Protein AF-A0AAW1IYF7-F1 (afdb_monomer)

Mean predicted aligned error: 14.18 Å

Sequence (318 aa):
MSCEVITYSDDIAFVASSTKIDSKQILSQADNWFSVNSMKINEKKSKTLSQCGTLKYLGVHMNRHYTWTLHIEYLEEKLKDAIEAIRNAKEEKKRDVYFKKFHTKIAYATILWGNAKEAENIFKKQIEAVALLSGSTSVDKQVFKANNIMTLHSLYIQQCLRFVHKLRSDPSSHNQYLKDFLPATAFELYNLVPHNFYKYDFNEFKVIIKEVCLSASFYNIQDFIAFDWTTKIPQVNVSIQNSEIQTLNEQLDEAVNKIRKTYFAKFQSILTNGNKLLMCSDGELQEIFDKQKRTMSLFLNTSDVEQKVFILINKSEP

Organism: Popillia japonica (NCBI:txid7064)

Solvent-accessible surface area (backbone atoms only — not comparable to full-atom values): 18536 Å² total; per-residue (Å²): 138,62,70,46,79,48,76,56,94,54,42,33,36,39,44,28,75,39,78,83,64,54,68,66,58,54,50,53,52,50,49,52,55,32,50,78,68,80,39,47,78,34,68,91,71,31,46,38,28,89,79,62,46,46,46,76,55,95,92,42,43,42,37,72,81,73,47,50,60,68,32,46,56,54,46,51,58,54,39,50,58,26,40,52,53,29,69,73,36,57,79,95,44,19,63,59,44,35,51,68,48,37,47,53,58,65,61,54,67,22,65,76,43,48,83,41,85,68,36,56,60,56,41,54,52,48,47,54,48,50,19,69,66,70,76,39,95,74,74,54,61,63,57,33,45,78,70,74,42,61,34,59,40,18,48,24,51,45,47,25,38,47,50,55,47,44,45,68,80,41,64,87,42,98,51,59,78,49,60,82,73,51,55,69,61,32,58,56,58,42,71,69,52,63,70,84,57,70,76,48,52,69,69,56,40,47,50,54,47,49,51,45,28,37,75,65,34,27,88,41,69,66,56,55,72,68,50,63,73,85,84,61,61,74,85,67,84,66,92,65,92,50,76,68,58,52,56,53,46,53,55,49,50,52,51,49,50,50,50,49,52,52,51,51,51,50,51,52,50,55,72,69,53,79,81,88,81,86,89,77,68,81,67,69,50,46,58,53,40,58,62,42,55,74,71,60,73,82,79,88,76,96,79,79,79,66,48,61,48,43,35,41,43,31,56,46,83,135

Foldseek 3Di:
DDWDWDDDPLKIKTKDQFPPDDPVVVVVVVQVVQVVVQWHFPPVQKDKLVVPQWDADPNQIAGQVRARVVRLVVLLVQLVVLLVVLLPDDLVCSLVSCVVRPVVSLLPPLQQHLQHPSVVVSLVSVQSSLCSNVVHPDDDLVSLLVSLHAGSALSNLLVLQLLVLVCVVCVVDPCVVVVVVGDPVSVVSNVLDDPVLSPDDSVRSSVQSSCLRSQQRDPHVVSSSPDDPPPRRPPPPPPDDDPPVVVVVVVVVVVVVVVVVVVVVVVVVPVVDPDDDDDDDDPPCVVVCVVVVVPPVPDDDPDDPSRIIIIMTRIDND

pLDDT: mean 71.82, std 23.74, range [24.19, 98.25]

Radius of gyration: 23.64 Å; Cα contacts (8 Å, |Δi|>4): 314; chains: 1; bounding box: 55×65×61 Å

Secondary structure (DSSP, 8-state):
--EEEEEETTEEEEEEE-TT--HHHHHHHHHHHHHHTT-EE-TTT-EEHHHHSEEEETTEEEETT--SHHHHHHHHHHHHHHHHHHHTS-HHHHHHHIIIIIIHHHHTTHHHHTTSTTHHHHHHHHHHHHHHHHT-S---HHHHHHTT---HHHHHHHHHHHHHHHHHH-TTSTTTGGGGGS-HHHHHHHHHS-GGGTTS-HHHHHHHHHHHHHHH--SSHHHHHT--TTT-----------HHHHHHHHHHHHHHHHHHHHHHHHHHHHHHS-S------TTHHHHHHHHHHHHHTTS--TT----EEEEEEEEE--

InterPro domains:
  IPR000477 Reverse transcriptase domain [PF00078] (3-61)
  IPR000477 Reverse transcriptase domain [PS50878] (1-62)

Nearest PDB structures (foldseek):
  8d9h-assembly1_E  TM=1.636E-01  e=1.246E+00  Candidatus Scalindua brodae
  5k7v-assembly1_B  TM=1.706E-01  e=9.268E+00  synthetic construct

Structure (mmCIF, N/CA/C/O backbone):
data_AF-A0AAW1IYF7-F1
#
_entry.id   AF-A0AAW1IYF7-F1
#
loop_
_atom_site.group_PDB
_atom_site.id
_atom_site.type_symbol
_atom_site.label_atom_id
_atom_site.label_alt_id
_atom_site.label_comp_id
_atom_site.label_asym_id
_atom_site.label_entity_id
_atom_site.label_seq_id
_atom_site.pdbx_PDB_ins_code
_atom_site.Cartn_x
_atom_site.Cartn_y
_atom_site.Cartn_z
_atom_site.occupancy
_atom_site.B_iso_or_equiv
_atom_site.auth_seq_id
_atom_site.auth_comp_id
_atom_site.auth_asym_id
_atom_site.auth_atom_id
_atom_site.pdbx_PDB_model_num
ATOM 1 N N . MET A 1 1 ? 14.508 -13.769 -25.999 1.00 45.91 1 MET A N 1
ATOM 2 C CA . MET A 1 1 ? 14.970 -12.456 -25.508 1.00 45.91 1 MET A CA 1
ATOM 3 C C . MET A 1 1 ? 13.704 -11.641 -25.287 1.00 45.91 1 MET A C 1
ATOM 5 O O . MET A 1 1 ? 13.052 -11.333 -26.273 1.00 45.91 1 MET A O 1
ATOM 9 N N . SER A 1 2 ? 13.262 -11.442 -24.043 1.00 58.38 2 SER A N 1
ATOM 10 C CA . SER A 1 2 ? 12.026 -10.705 -23.741 1.00 58.38 2 SER A CA 1
ATOM 11 C C . SER A 1 2 ? 12.382 -9.331 -23.177 1.00 58.38 2 SER A C 1
ATOM 13 O O . SER A 1 2 ? 13.022 -9.213 -22.132 1.00 58.38 2 SER A O 1
ATOM 15 N N . CYS A 1 3 ? 12.019 -8.293 -23.926 1.00 63.88 3 CYS A N 1
ATOM 16 C CA . CYS A 1 3 ? 11.967 -6.920 -23.448 1.00 63.88 3 CYS A CA 1
ATOM 17 C C . CYS A 1 3 ? 10.490 -6.543 -23.420 1.00 63.88 3 CYS A C 1
ATOM 19 O O . CYS A 1 3 ? 9.818 -6.601 -24.450 1.00 63.88 3 CYS A O 1
ATOM 21 N N . GLU A 1 4 ? 9.984 -6.231 -22.239 1.00 70.25 4 GLU A N 1
ATOM 22 C CA . GLU A 1 4 ? 8.612 -5.798 -22.040 1.00 70.25 4 GLU A CA 1
ATOM 23 C C . GLU A 1 4 ? 8.556 -4.279 -22.021 1.00 70.25 4 GLU A C 1
ATOM 25 O O . GLU A 1 4 ? 9.445 -3.610 -21.491 1.00 70.25 4 GLU A O 1
ATOM 30 N N . VAL A 1 5 ? 7.496 -3.733 -22.607 1.00 70.62 5 VAL A N 1
ATOM 31 C CA . VAL A 1 5 ? 7.275 -2.292 -22.681 1.00 70.62 5 VAL A CA 1
ATOM 32 C C . VAL A 1 5 ? 6.028 -1.966 -21.880 1.00 70.62 5 VAL A C 1
ATOM 34 O O . VAL A 1 5 ? 4.928 -2.394 -22.222 1.00 70.62 5 VAL A O 1
ATOM 37 N N . ILE A 1 6 ? 6.202 -1.195 -20.814 1.00 71.12 6 ILE A N 1
ATOM 38 C CA . ILE A 1 6 ? 5.116 -0.687 -19.980 1.00 71.12 6 ILE A CA 1
ATOM 39 C C . ILE A 1 6 ? 4.942 0.784 -20.329 1.00 71.12 6 ILE A C 1
ATOM 41 O O . ILE A 1 6 ? 5.891 1.562 -20.263 1.00 71.12 6 ILE A O 1
ATOM 45 N N . THR A 1 7 ? 3.735 1.179 -20.715 1.00 67.25 7 THR A N 1
ATOM 46 C CA . THR A 1 7 ? 3.445 2.564 -21.098 1.00 67.25 7 THR A CA 1
ATOM 47 C C . THR A 1 7 ? 2.386 3.153 -20.182 1.00 67.25 7 THR A C 1
ATOM 49 O O . THR A 1 7 ? 1.434 2.477 -19.791 1.00 67.25 7 THR A O 1
ATOM 52 N N . TYR A 1 8 ? 2.568 4.417 -19.818 1.00 69.44 8 TYR A N 1
ATOM 53 C CA . TYR A 1 8 ? 1.593 5.203 -19.084 1.00 69.44 8 TYR A CA 1
ATOM 54 C C . TYR A 1 8 ? 1.709 6.659 -19.532 1.00 69.44 8 TYR A C 1
ATOM 56 O O . TYR A 1 8 ? 2.650 7.351 -19.155 1.00 69.44 8 TYR A O 1
ATOM 64 N N . SER A 1 9 ? 0.752 7.135 -20.334 1.00 74.00 9 SER A N 1
ATOM 65 C CA . SER A 1 9 ? 0.825 8.473 -20.941 1.00 74.00 9 SER A CA 1
ATOM 66 C C . SER A 1 9 ? 2.136 8.655 -21.741 1.00 74.00 9 SER A C 1
ATOM 68 O O . SER A 1 9 ? 2.397 7.909 -22.687 1.00 74.00 9 SER A O 1
ATOM 70 N N . ASP A 1 10 ? 2.963 9.625 -21.357 1.00 71.00 10 ASP A N 1
ATOM 71 C CA . ASP A 1 10 ? 4.271 9.971 -21.909 1.00 71.00 10 ASP A CA 1
ATOM 72 C C . ASP A 1 10 ? 5.417 9.145 -21.309 1.00 71.00 10 ASP A C 1
ATOM 74 O O . ASP A 1 10 ? 6.506 9.104 -21.884 1.00 71.00 10 ASP A O 1
ATOM 78 N N . ASP A 1 11 ? 5.182 8.468 -20.185 1.00 70.38 11 ASP A N 1
ATOM 79 C CA . ASP A 1 11 ? 6.171 7.627 -19.527 1.00 70.38 11 ASP A CA 1
ATOM 80 C C . ASP A 1 11 ? 6.175 6.219 -20.134 1.00 70.38 11 ASP A C 1
ATOM 82 O O . ASP A 1 11 ? 5.192 5.474 -20.072 1.00 70.38 11 ASP A O 1
ATOM 86 N N . ILE A 1 12 ? 7.321 5.815 -20.676 1.00 74.31 12 ILE A N 1
ATOM 87 C CA . ILE A 1 12 ? 7.563 4.457 -21.163 1.00 74.31 12 ILE A CA 1
ATOM 88 C C . ILE A 1 12 ? 8.665 3.819 -20.332 1.00 74.31 12 ILE A C 1
ATOM 90 O O . ILE A 1 12 ? 9.753 4.369 -20.204 1.00 74.31 12 ILE A O 1
ATOM 94 N N . ALA A 1 13 ? 8.400 2.637 -19.791 1.00 76.56 13 ALA A N 1
ATOM 95 C CA . ALA A 1 13 ? 9.389 1.799 -19.143 1.00 76.56 13 ALA A CA 1
ATOM 96 C C . ALA A 1 13 ? 9.692 0.577 -20.012 1.00 76.56 13 ALA A C 1
ATOM 98 O O . ALA A 1 13 ? 8.790 -0.174 -20.375 1.00 76.56 13 ALA A O 1
ATOM 99 N N . PHE A 1 14 ? 10.968 0.357 -20.305 1.00 76.06 14 PHE A N 1
ATOM 100 C CA . PHE A 1 14 ? 11.455 -0.892 -20.875 1.00 76.06 14 PHE A CA 1
ATOM 101 C C . PHE A 1 14 ? 11.990 -1.761 -19.744 1.00 76.06 14 PHE A C 1
ATOM 103 O O . PHE A 1 14 ? 12.799 -1.294 -18.936 1.00 76.06 14 PHE A O 1
ATOM 110 N N . VAL A 1 15 ? 11.530 -3.007 -19.694 1.00 73.31 15 VAL A N 1
ATOM 111 C CA . VAL A 1 15 ? 11.915 -4.004 -18.698 1.00 73.31 15 VAL A CA 1
ATOM 112 C C . VAL A 1 15 ? 12.499 -5.202 -19.425 1.00 73.31 15 VAL A C 1
ATOM 114 O O . VAL A 1 15 ? 11.798 -5.941 -20.109 1.00 73.31 15 VAL A O 1
ATOM 117 N N . ALA A 1 16 ? 13.801 -5.401 -19.281 1.00 67.62 16 ALA A N 1
ATOM 118 C CA . ALA A 1 16 ? 14.502 -6.528 -19.879 1.00 67.62 16 ALA A CA 1
ATOM 119 C C . ALA A 1 16 ? 14.968 -7.508 -18.797 1.00 67.62 16 ALA A C 1
ATOM 121 O O . ALA A 1 16 ? 15.603 -7.096 -17.828 1.00 67.62 16 ALA A O 1
ATOM 122 N N . SER A 1 17 ? 14.689 -8.799 -18.991 1.00 57.12 17 SER A N 1
ATOM 123 C CA . SER A 1 17 ? 15.148 -9.889 -18.116 1.00 57.12 17 SER A CA 1
ATOM 124 C C . SER A 1 17 ? 16.307 -10.625 -18.794 1.00 57.12 17 SER A C 1
ATOM 126 O O . SER A 1 17 ? 16.102 -11.644 -19.448 1.00 57.12 17 SER A O 1
ATOM 128 N N . SER A 1 18 ? 17.509 -10.034 -18.783 1.00 58.84 18 SER A N 1
ATOM 129 C CA . SER A 1 18 ? 18.756 -10.695 -19.209 1.00 58.84 18 SER A CA 1
ATOM 130 C C . SER A 1 18 ? 19.974 -9.812 -18.939 1.00 58.84 18 SER A C 1
ATOM 132 O O . SER A 1 18 ? 19.997 -8.642 -19.315 1.00 58.84 18 SER A O 1
ATOM 134 N N . THR A 1 19 ? 21.036 -10.411 -18.396 1.00 54.06 19 THR A N 1
ATOM 135 C CA . THR A 1 19 ? 22.351 -9.772 -18.191 1.00 54.06 19 THR A CA 1
ATOM 136 C C . THR A 1 19 ? 23.091 -9.455 -19.494 1.00 54.06 19 THR A C 1
ATOM 138 O O . THR A 1 19 ? 24.069 -8.714 -19.480 1.00 54.06 19 THR A O 1
ATOM 141 N N . LYS A 1 20 ? 22.642 -10.009 -20.629 1.00 54.38 20 LYS A N 1
ATOM 142 C CA . LYS A 1 20 ? 23.254 -9.792 -21.950 1.00 54.38 20 LYS A CA 1
ATOM 143 C C . LYS A 1 20 ? 22.664 -8.604 -22.707 1.00 54.38 20 LYS A C 1
ATOM 145 O O . LYS A 1 20 ? 23.159 -8.282 -23.783 1.00 54.38 20 LYS A O 1
ATOM 150 N N . ILE A 1 21 ? 21.585 -8.002 -22.207 1.00 61.56 21 ILE A N 1
ATOM 151 C CA . ILE A 1 21 ? 20.923 -6.897 -22.897 1.00 61.56 21 ILE A CA 1
ATOM 152 C C . ILE A 1 21 ? 21.571 -5.586 -22.454 1.00 61.56 21 ILE A C 1
ATOM 154 O O . ILE A 1 21 ? 21.434 -5.166 -21.306 1.00 61.56 21 ILE A O 1
ATOM 158 N N . ASP A 1 22 ? 22.278 -4.935 -23.378 1.00 69.75 22 ASP A N 1
ATOM 159 C CA . ASP A 1 22 ? 22.861 -3.623 -23.126 1.00 69.75 22 ASP A CA 1
ATOM 160 C C . ASP A 1 22 ? 21.764 -2.552 -23.140 1.00 69.75 22 ASP A C 1
ATOM 162 O O . ASP A 1 22 ? 21.065 -2.344 -24.135 1.00 69.75 22 ASP A O 1
ATOM 166 N N . SER A 1 23 ? 21.648 -1.821 -22.032 1.00 69.94 23 SER A N 1
ATOM 167 C CA . SER A 1 23 ? 20.781 -0.649 -21.919 1.00 69.94 23 SER A CA 1
ATOM 168 C C . SER A 1 23 ? 20.959 0.366 -23.055 1.00 69.94 23 SER A C 1
ATOM 170 O O . SER A 1 23 ? 19.981 0.974 -23.487 1.00 69.94 23 SER A O 1
ATOM 172 N N . LYS A 1 24 ? 22.180 0.516 -23.589 1.00 75.31 24 LYS A N 1
ATOM 173 C CA . LYS A 1 24 ? 22.465 1.407 -24.722 1.00 75.31 24 LYS A CA 1
ATOM 174 C C . LYS A 1 24 ? 21.828 0.913 -26.016 1.00 75.31 24 LYS A C 1
ATOM 176 O O . LYS A 1 24 ? 21.361 1.724 -26.811 1.00 75.31 24 LYS A O 1
ATOM 181 N N . GLN A 1 25 ? 21.777 -0.403 -26.216 1.00 76.44 25 GLN A N 1
ATOM 182 C CA . GLN A 1 25 ? 21.147 -1.002 -27.388 1.00 76.44 25 GLN A CA 1
ATOM 183 C C . GLN A 1 25 ? 19.631 -0.785 -27.362 1.00 76.44 25 GLN A C 1
ATOM 185 O O . GLN A 1 25 ? 19.068 -0.384 -28.378 1.00 76.44 25 GLN A O 1
ATOM 190 N N . ILE A 1 26 ? 18.983 -0.978 -26.204 1.00 76.31 26 ILE A N 1
ATOM 191 C CA . ILE A 1 26 ? 17.550 -0.672 -26.048 1.00 76.31 26 ILE A CA 1
ATOM 192 C C . ILE A 1 26 ? 17.295 0.814 -26.316 1.00 76.31 26 ILE A C 1
ATOM 194 O O . ILE A 1 26 ? 16.389 1.145 -27.073 1.00 76.31 26 ILE A O 1
ATOM 198 N N . LEU A 1 27 ? 18.100 1.707 -25.730 1.00 75.81 27 LEU A N 1
ATOM 199 C CA . LEU A 1 27 ? 17.950 3.151 -25.923 1.00 75.81 27 LEU A CA 1
ATOM 200 C C . LEU A 1 27 ? 18.098 3.556 -27.393 1.00 75.81 27 LEU A C 1
ATOM 202 O O . LEU A 1 27 ? 17.273 4.311 -27.891 1.00 75.81 27 LEU A O 1
ATOM 206 N N . SER A 1 28 ? 19.093 3.019 -28.102 1.00 78.88 28 SER A N 1
ATOM 207 C CA . SER A 1 28 ? 19.295 3.296 -29.529 1.00 78.88 28 SER A CA 1
ATOM 208 C C . SER A 1 28 ? 18.133 2.795 -30.393 1.00 78.88 28 SER A C 1
ATOM 210 O O . SER A 1 28 ? 17.694 3.493 -31.305 1.00 78.88 28 SER A O 1
ATOM 212 N N . GLN A 1 29 ? 17.594 1.609 -30.096 1.00 80.44 29 GLN A N 1
ATOM 213 C CA . GLN A 1 29 ? 16.421 1.083 -30.800 1.00 80.44 29 GLN A CA 1
ATOM 214 C C . GLN A 1 29 ? 15.166 1.909 -30.516 1.00 80.44 29 GLN A C 1
ATOM 216 O O . GLN A 1 29 ? 14.397 2.193 -31.435 1.00 80.44 29 GLN A O 1
ATOM 221 N N . ALA A 1 30 ? 14.973 2.313 -29.260 1.00 76.81 30 ALA A N 1
ATOM 222 C CA . ALA A 1 30 ? 13.867 3.166 -28.862 1.00 76.81 30 ALA A CA 1
ATOM 223 C C . ALA A 1 30 ? 13.955 4.537 -29.549 1.00 76.81 30 ALA A C 1
ATOM 225 O O . ALA A 1 30 ? 12.959 4.997 -30.097 1.00 76.81 30 ALA A O 1
ATOM 226 N N . ASP A 1 31 ? 15.139 5.152 -29.591 1.00 77.69 31 ASP A N 1
ATOM 227 C CA . ASP A 1 31 ? 15.371 6.447 -30.240 1.00 77.69 31 ASP A CA 1
ATOM 228 C C . ASP A 1 31 ? 15.060 6.413 -31.740 1.00 77.69 31 ASP A C 1
ATOM 230 O O . ASP A 1 31 ? 14.335 7.270 -32.250 1.00 77.69 31 ASP A O 1
ATOM 234 N N . ASN A 1 32 ? 15.507 5.359 -32.432 1.00 78.56 32 ASN A N 1
ATOM 235 C CA . ASN A 1 32 ? 15.166 5.138 -33.835 1.00 78.56 32 ASN A CA 1
ATOM 236 C C . ASN A 1 32 ? 13.646 4.995 -34.025 1.00 78.56 32 ASN A C 1
ATOM 238 O O . ASN A 1 32 ? 13.056 5.636 -34.893 1.00 78.56 32 ASN A O 1
ATOM 242 N N . TRP A 1 33 ? 12.990 4.196 -33.178 1.00 78.75 33 TRP A N 1
ATOM 243 C CA . TRP A 1 33 ? 11.544 4.002 -33.255 1.00 78.75 33 TRP A CA 1
ATOM 244 C C . TRP A 1 33 ? 10.772 5.308 -33.019 1.00 78.75 33 TRP A C 1
ATOM 246 O O . TRP A 1 33 ? 9.857 5.617 -33.782 1.00 78.75 33 TRP A O 1
ATOM 256 N N . PHE A 1 34 ? 11.142 6.108 -32.013 1.00 75.44 34 PHE A N 1
ATOM 257 C CA . PHE A 1 34 ? 10.495 7.403 -31.773 1.00 75.44 34 PHE A CA 1
ATOM 258 C C . 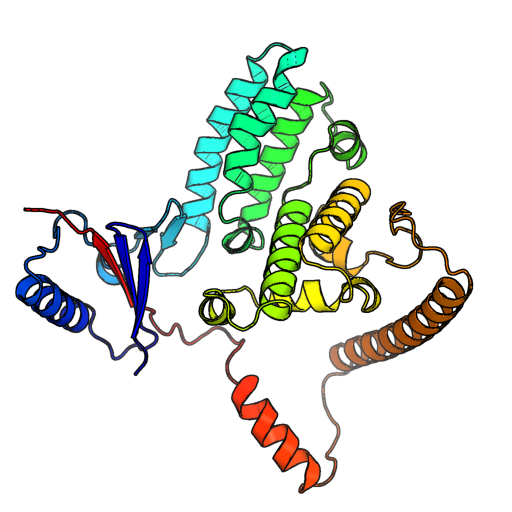PHE A 1 34 ? 10.740 8.380 -32.922 1.00 75.44 34 PHE A C 1
ATOM 260 O O . PHE A 1 34 ? 9.781 8.995 -33.384 1.00 75.44 34 PHE A O 1
ATOM 267 N N . SER A 1 35 ? 11.967 8.448 -33.443 1.00 76.25 35 SER A N 1
ATOM 268 C CA . SER A 1 35 ? 12.332 9.333 -34.556 1.00 76.25 35 SER A CA 1
ATOM 269 C C . SER A 1 35 ? 11.509 9.051 -35.817 1.00 76.25 35 SER A C 1
ATOM 271 O O . SER A 1 35 ? 10.973 9.979 -36.423 1.00 76.25 35 SER A O 1
ATOM 273 N N . VAL A 1 36 ? 11.329 7.771 -36.172 1.00 77.94 36 VAL A N 1
ATOM 274 C CA . VAL A 1 36 ? 10.482 7.349 -37.308 1.00 77.94 36 VAL A CA 1
ATOM 275 C C . VAL A 1 36 ? 9.020 7.766 -37.118 1.00 77.94 36 VAL A C 1
ATOM 277 O O . VAL A 1 36 ? 8.330 8.060 -38.089 1.00 77.94 36 VAL A O 1
ATOM 280 N N . ASN A 1 37 ? 8.554 7.841 -35.871 1.00 77.12 37 ASN A N 1
ATOM 281 C CA . ASN A 1 37 ? 7.192 8.239 -35.520 1.00 77.12 37 ASN A CA 1
ATOM 282 C C . ASN A 1 37 ? 7.080 9.724 -35.123 1.00 77.12 37 ASN A C 1
ATOM 284 O O . ASN A 1 37 ? 6.128 10.104 -34.443 1.00 77.12 37 ASN A O 1
ATOM 288 N N . SER A 1 38 ? 8.052 10.560 -35.513 1.00 81.38 38 SER A N 1
ATOM 289 C CA . SER A 1 38 ? 8.069 12.006 -35.228 1.00 81.38 38 SER A CA 1
ATOM 290 C C . SER A 1 38 ? 7.963 12.357 -33.735 1.00 81.38 38 SER A C 1
ATOM 292 O O . SER A 1 38 ? 7.460 13.414 -33.363 1.00 81.38 38 SER A O 1
ATOM 294 N N . MET A 1 39 ? 8.458 11.473 -32.870 1.00 74.00 39 MET A N 1
ATOM 295 C CA . MET A 1 39 ? 8.578 11.675 -31.429 1.00 74.00 39 MET A CA 1
ATOM 296 C C . MET A 1 39 ? 10.051 11.833 -31.049 1.00 74.00 39 MET A C 1
ATOM 298 O O . MET A 1 39 ? 10.932 11.253 -31.681 1.00 74.00 39 MET A O 1
ATOM 302 N N . LYS A 1 40 ? 10.326 12.575 -29.971 1.00 76.44 40 LYS A N 1
ATOM 303 C CA . LYS A 1 40 ? 11.683 12.743 -29.438 1.00 76.44 40 LYS A CA 1
ATOM 304 C C . LYS A 1 40 ? 11.777 12.242 -28.000 1.00 76.44 40 LYS A C 1
ATOM 306 O O . LYS A 1 40 ? 10.889 12.486 -27.181 1.00 76.44 40 LYS A O 1
ATOM 311 N N . ILE A 1 41 ? 12.879 11.564 -27.686 1.00 73.12 41 ILE A N 1
ATOM 312 C CA . ILE A 1 41 ? 13.209 11.168 -26.317 1.00 73.12 41 ILE A CA 1
ATOM 313 C C . ILE A 1 41 ? 13.655 12.397 -25.516 1.00 73.12 41 ILE A C 1
ATOM 315 O O . ILE A 1 41 ? 14.540 13.146 -25.933 1.00 73.12 41 ILE A O 1
ATOM 319 N N . ASN A 1 42 ? 13.101 12.579 -24.315 1.00 79.62 42 ASN A N 1
ATOM 320 C CA . ASN A 1 42 ? 13.630 13.549 -23.366 1.00 79.62 42 ASN A CA 1
ATOM 321 C C . ASN A 1 42 ? 14.825 12.949 -22.612 1.00 79.62 42 ASN A C 1
ATOM 323 O O . ASN A 1 42 ? 14.663 12.330 -21.557 1.00 79.62 42 ASN A O 1
ATOM 327 N N . GLU A 1 43 ? 16.036 13.140 -23.133 1.00 74.31 43 GLU A N 1
ATOM 328 C CA . GLU A 1 43 ? 17.272 12.599 -22.542 1.00 74.31 43 GLU A CA 1
ATOM 329 C C . GLU A 1 43 ? 17.488 13.030 -21.084 1.00 74.31 43 GLU A C 1
ATOM 331 O O . GLU A 1 43 ? 17.985 12.253 -20.276 1.00 74.31 43 GLU A O 1
ATOM 336 N N . LYS A 1 44 ? 17.066 14.248 -20.708 1.00 74.19 44 LYS A N 1
ATOM 337 C CA . LYS A 1 44 ? 17.238 14.766 -19.338 1.00 74.19 44 LYS A CA 1
ATOM 338 C C . LYS A 1 44 ? 16.380 14.024 -18.316 1.00 74.19 44 LYS A C 1
ATOM 340 O O . LYS A 1 44 ? 16.760 13.911 -17.151 1.00 74.19 44 LYS A O 1
ATOM 345 N N . LYS A 1 45 ? 15.190 13.585 -18.728 1.00 73.00 45 LYS A N 1
ATOM 346 C CA . LYS A 1 45 ? 14.249 12.857 -17.870 1.00 73.00 45 LYS A CA 1
ATOM 347 C C . LYS A 1 45 ? 14.414 11.343 -17.971 1.00 73.00 45 LYS A C 1
ATOM 349 O O . LYS A 1 45 ? 14.040 10.641 -17.033 1.00 73.00 45 LYS A O 1
ATOM 354 N N . SER A 1 46 ? 14.961 10.859 -19.082 1.00 76.56 46 SER A N 1
ATOM 355 C CA . SER A 1 46 ? 15.169 9.436 -19.321 1.00 76.56 46 SER A CA 1
ATOM 356 C C . SER A 1 46 ? 16.292 8.907 -18.434 1.00 76.56 46 SER A C 1
ATOM 358 O O . SER A 1 46 ? 17.331 9.544 -18.273 1.00 76.56 46 SER A O 1
ATOM 360 N N . LYS A 1 47 ? 16.065 7.760 -17.796 1.00 79.06 47 LYS A N 1
ATOM 361 C CA . LYS A 1 47 ? 16.982 7.199 -16.799 1.00 79.06 47 LYS A CA 1
ATOM 362 C C . LYS A 1 47 ? 17.058 5.693 -16.919 1.00 79.06 47 LYS A C 1
ATOM 364 O O . LYS A 1 47 ? 16.038 5.026 -17.070 1.00 79.06 47 LYS A O 1
ATOM 369 N N . THR A 1 48 ? 18.259 5.168 -16.716 1.00 75.81 48 THR A N 1
ATOM 370 C CA . THR A 1 48 ? 18.498 3.731 -16.598 1.00 75.81 48 THR A CA 1
ATOM 371 C C . THR A 1 48 ? 18.891 3.396 -15.168 1.00 75.81 48 THR A C 1
ATOM 373 O O . THR A 1 48 ? 19.764 4.046 -14.586 1.00 75.81 48 THR A O 1
ATOM 376 N N . LEU A 1 49 ? 18.290 2.352 -14.598 1.00 70.62 49 LEU A N 1
ATOM 377 C CA . LEU A 1 49 ? 18.585 1.934 -13.225 1.00 70.62 49 LEU A CA 1
ATOM 378 C C . LEU A 1 49 ? 20.062 1.538 -13.029 1.00 70.62 49 LEU A C 1
ATOM 380 O O . LEU A 1 49 ? 20.631 1.821 -11.976 1.00 70.62 49 LEU A O 1
ATOM 384 N N . SER A 1 50 ? 20.702 0.954 -14.049 1.00 70.69 50 SER A N 1
ATOM 385 C CA . SER A 1 50 ? 22.134 0.616 -14.033 1.00 70.69 50 SER A CA 1
ATOM 386 C C . SER A 1 50 ? 23.043 1.846 -13.931 1.00 70.69 50 SER A C 1
ATOM 388 O O . SER A 1 50 ? 24.096 1.771 -13.305 1.00 70.69 50 SER A O 1
ATOM 390 N N . GLN A 1 51 ? 22.628 2.982 -14.499 1.00 73.44 51 GLN A N 1
ATOM 391 C CA . GLN A 1 51 ? 23.401 4.224 -14.503 1.00 73.44 51 GLN A CA 1
ATOM 392 C C . GLN A 1 51 ? 23.168 5.049 -13.234 1.00 73.44 51 GLN A C 1
ATOM 394 O O . GLN A 1 51 ? 24.111 5.579 -12.654 1.00 73.44 51 GLN A O 1
ATOM 399 N N . CYS A 1 52 ? 21.911 5.181 -12.806 1.00 75.69 52 CYS A N 1
ATOM 400 C CA . CYS A 1 52 ? 21.543 6.079 -11.710 1.00 75.69 52 CYS A CA 1
ATOM 401 C C . CYS A 1 52 ? 21.516 5.393 -10.337 1.00 75.69 52 CYS A C 1
ATOM 403 O O . CYS A 1 52 ? 21.402 6.075 -9.320 1.00 75.69 52 CYS A O 1
ATOM 405 N N . GLY A 1 53 ? 21.533 4.056 -10.286 1.00 80.12 53 GLY A N 1
ATOM 406 C CA . GLY A 1 53 ? 21.399 3.251 -9.064 1.00 80.12 53 GLY A CA 1
ATOM 407 C C . GLY A 1 53 ? 20.010 3.297 -8.413 1.00 80.12 53 GLY A C 1
ATOM 408 O O . GLY A 1 53 ? 19.632 2.364 -7.703 1.00 80.12 53 GLY A O 1
ATOM 409 N N . THR A 1 54 ? 19.239 4.353 -8.682 1.00 83.56 54 THR A N 1
ATOM 410 C CA . THR A 1 54 ? 17.879 4.594 -8.203 1.00 83.56 54 THR A CA 1
ATOM 411 C C . THR A 1 54 ? 17.008 5.175 -9.314 1.00 83.56 54 THR A C 1
ATOM 413 O O . THR A 1 54 ? 17.496 5.828 -10.241 1.00 83.56 54 THR A O 1
ATOM 416 N N . LEU A 1 55 ? 15.706 4.928 -9.228 1.00 82.94 55 LEU A N 1
ATOM 417 C CA . LEU A 1 55 ? 14.732 5.305 -10.242 1.00 82.94 55 LEU A CA 1
ATOM 418 C C . LEU A 1 55 ? 13.383 5.586 -9.584 1.00 82.94 55 LEU A C 1
ATOM 420 O O . LEU A 1 55 ? 13.007 4.910 -8.631 1.00 82.94 55 LEU A O 1
ATOM 424 N N . LYS A 1 56 ? 12.637 6.559 -10.108 1.00 85.31 56 LYS A N 1
ATOM 425 C CA . LYS A 1 56 ? 11.246 6.794 -9.724 1.00 85.31 56 LYS A CA 1
ATOM 426 C C . LYS A 1 56 ? 10.360 6.565 -10.938 1.00 85.31 56 LYS A C 1
ATOM 428 O O . LYS A 1 56 ? 10.514 7.281 -11.921 1.00 85.31 56 LYS A O 1
ATOM 433 N N . TYR A 1 57 ? 9.435 5.618 -10.846 1.00 79.69 57 TYR A N 1
ATOM 434 C CA . TYR A 1 57 ? 8.453 5.329 -11.890 1.00 79.69 57 TYR A CA 1
ATOM 435 C C . TYR A 1 57 ? 7.059 5.303 -11.285 1.00 79.69 57 TYR A C 1
ATOM 437 O O . TYR A 1 57 ? 6.863 4.646 -10.266 1.00 79.69 57 TYR A O 1
ATOM 445 N N . LEU A 1 58 ? 6.108 6.034 -11.878 1.00 82.31 58 LEU A N 1
ATOM 446 C CA . LEU A 1 58 ? 4.726 6.111 -11.387 1.00 82.31 58 LEU A CA 1
ATOM 447 C C . LEU A 1 58 ? 4.668 6.346 -9.868 1.00 82.31 58 LEU A C 1
ATOM 449 O O . LEU A 1 58 ? 4.004 5.640 -9.130 1.00 82.31 58 LEU A O 1
ATOM 453 N N . GLY A 1 59 ? 5.461 7.285 -9.349 1.00 82.50 59 GLY A N 1
ATOM 454 C CA . GLY A 1 59 ? 5.465 7.580 -7.911 1.00 82.50 59 GLY A CA 1
ATOM 455 C C . GLY A 1 59 ? 6.144 6.543 -7.000 1.00 82.50 59 GLY A C 1
ATOM 456 O O . GLY A 1 59 ? 6.309 6.841 -5.820 1.00 82.50 59 GLY A O 1
ATOM 457 N N . VAL A 1 60 ? 6.578 5.389 -7.515 1.00 85.56 60 VAL A N 1
ATOM 458 C CA . VAL A 1 60 ? 7.293 4.346 -6.763 1.00 85.56 60 VAL A CA 1
ATOM 459 C C . VAL A 1 60 ? 8.797 4.496 -6.954 1.00 85.56 60 VAL A C 1
ATOM 461 O O . VAL A 1 60 ? 9.278 4.672 -8.075 1.00 85.56 60 VAL A O 1
ATOM 464 N N . HIS A 1 61 ? 9.545 4.430 -5.855 1.00 87.50 61 HIS A N 1
ATOM 465 C CA . HIS A 1 61 ? 11.003 4.487 -5.877 1.00 87.50 61 HIS A CA 1
ATOM 466 C C . HIS A 1 61 ? 11.599 3.074 -5.909 1.00 87.50 61 HIS A C 1
ATOM 468 O O . HIS A 1 61 ? 11.230 2.211 -5.121 1.00 87.50 61 HIS A O 1
ATOM 474 N N . MET A 1 62 ? 12.542 2.840 -6.813 1.00 81.19 62 MET A N 1
ATOM 475 C CA . MET A 1 62 ? 13.239 1.566 -6.982 1.00 81.19 62 MET A CA 1
ATOM 476 C C . MET A 1 62 ? 14.745 1.794 -6.928 1.00 81.19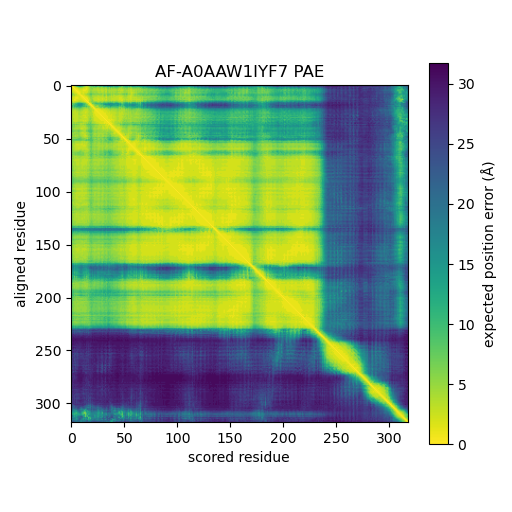 62 MET A C 1
ATOM 478 O O . MET A 1 62 ? 15.240 2.856 -7.312 1.00 81.19 62 MET A O 1
ATOM 482 N N . ASN A 1 63 ? 15.483 0.787 -6.469 1.00 81.12 63 ASN A N 1
ATOM 483 C CA . ASN A 1 63 ? 16.941 0.781 -6.492 1.00 81.12 63 ASN A CA 1
ATOM 484 C C . ASN A 1 63 ? 17.470 -0.435 -7.263 1.00 81.12 63 ASN A C 1
ATOM 486 O O . ASN A 1 63 ? 16.735 -1.382 -7.539 1.00 81.12 63 ASN A O 1
ATOM 490 N N . ARG A 1 64 ? 18.763 -0.414 -7.596 1.00 73.19 64 ARG A N 1
ATOM 491 C CA . ARG A 1 64 ? 19.441 -1.496 -8.335 1.00 73.19 64 ARG A CA 1
ATOM 492 C C . ARG A 1 64 ? 19.394 -2.868 -7.649 1.00 73.19 64 ARG A C 1
ATOM 494 O O . ARG A 1 64 ? 19.668 -3.873 -8.292 1.00 73.19 64 ARG A O 1
ATOM 501 N N . HIS A 1 65 ? 19.105 -2.897 -6.350 1.00 75.25 65 HIS A N 1
ATOM 502 C CA . HIS A 1 65 ? 19.008 -4.113 -5.547 1.00 75.25 65 HIS A CA 1
ATOM 503 C C . HIS A 1 65 ? 17.560 -4.607 -5.415 1.00 75.25 65 HIS A C 1
ATOM 505 O O . HIS A 1 65 ? 17.327 -5.597 -4.728 1.00 75.25 65 HIS A O 1
ATOM 511 N N . TYR A 1 66 ? 16.598 -3.927 -6.051 1.00 72.75 66 TYR A N 1
ATOM 512 C CA . TYR A 1 66 ? 15.166 -4.215 -5.964 1.00 72.75 66 TYR A CA 1
ATOM 513 C C . TYR A 1 66 ? 14.640 -4.291 -4.527 1.00 72.75 66 TYR A C 1
ATOM 515 O O . TYR A 1 66 ? 13.681 -5.008 -4.249 1.00 72.75 66 TYR A O 1
ATOM 523 N N . THR A 1 67 ? 15.250 -3.537 -3.608 1.00 82.00 67 THR A N 1
ATOM 524 C CA . THR A 1 67 ? 14.736 -3.403 -2.242 1.00 82.00 67 THR A CA 1
ATOM 525 C C . THR A 1 67 ? 13.770 -2.228 -2.157 1.00 82.00 67 THR A C 1
ATOM 527 O O . THR A 1 67 ? 13.891 -1.233 -2.879 1.00 82.00 67 THR A O 1
ATOM 530 N N . TRP A 1 68 ? 12.816 -2.324 -1.234 1.00 87.19 68 TRP A N 1
ATOM 531 C CA . TRP A 1 68 ? 11.816 -1.279 -1.005 1.00 87.19 68 TRP A CA 1
ATOM 532 C C . TRP A 1 68 ? 12.272 -0.209 -0.013 1.00 87.19 68 TRP A C 1
ATOM 534 O O . TRP A 1 68 ? 11.524 0.726 0.252 1.00 87.19 68 TRP A O 1
ATOM 544 N N . THR A 1 69 ? 13.502 -0.311 0.496 1.00 89.56 69 THR A N 1
ATOM 545 C CA . THR A 1 69 ? 14.077 0.579 1.512 1.00 89.56 69 THR A CA 1
ATOM 546 C C . THR A 1 69 ? 13.962 2.052 1.106 1.00 89.56 69 THR A C 1
ATOM 548 O O . THR A 1 69 ? 13.373 2.839 1.836 1.00 89.56 69 THR A O 1
ATOM 551 N N . LEU A 1 70 ? 14.392 2.404 -0.114 1.00 91.06 70 LEU A N 1
ATOM 552 C CA . LEU A 1 70 ? 14.333 3.783 -0.625 1.00 91.06 70 LEU A CA 1
ATOM 553 C C . LEU A 1 70 ? 12.894 4.324 -0.711 1.00 91.06 70 LEU A C 1
ATOM 555 O O . LEU A 1 70 ? 12.634 5.493 -0.431 1.00 91.06 70 LEU A O 1
ATOM 559 N N . HIS A 1 71 ? 11.949 3.480 -1.131 1.00 92.12 71 HIS A N 1
ATOM 560 C CA . HIS A 1 71 ? 10.536 3.855 -1.223 1.00 92.12 71 HIS A CA 1
ATOM 561 C C . HIS A 1 71 ? 9.910 4.038 0.153 1.00 92.12 71 HIS A C 1
ATOM 563 O O . HIS A 1 71 ? 9.137 4.969 0.364 1.00 92.12 71 HIS A O 1
ATOM 569 N N . ILE A 1 72 ? 10.266 3.167 1.092 1.00 94.62 72 ILE A N 1
ATOM 570 C CA . ILE A 1 72 ? 9.770 3.206 2.461 1.00 94.62 72 ILE A CA 1
ATOM 571 C C . ILE A 1 72 ? 10.317 4.432 3.190 1.00 94.62 72 ILE A C 1
ATOM 573 O O . ILE A 1 72 ? 9.519 5.158 3.767 1.00 94.62 72 ILE A O 1
ATOM 577 N N . GLU A 1 73 ? 11.606 4.750 3.072 1.00 95.06 73 GLU A N 1
ATOM 578 C CA . GLU A 1 73 ? 12.193 5.990 3.608 1.00 95.06 73 GLU A CA 1
ATOM 579 C C . GLU A 1 73 ? 11.485 7.238 3.055 1.00 95.06 73 GLU A C 1
ATOM 581 O O . GLU A 1 73 ? 11.095 8.136 3.802 1.00 95.06 73 GLU A O 1
ATOM 586 N N . TYR A 1 74 ? 11.233 7.272 1.742 1.00 95.25 74 TYR A N 1
ATOM 587 C CA . TYR A 1 74 ? 10.458 8.347 1.123 1.00 95.25 74 TYR A CA 1
ATOM 588 C C . TYR A 1 74 ? 9.037 8.450 1.701 1.00 95.25 74 TYR A C 1
ATOM 590 O O . TYR A 1 74 ? 8.563 9.550 2.007 1.00 95.25 74 TYR A O 1
ATOM 598 N N . LEU A 1 75 ? 8.340 7.319 1.847 1.00 96.44 75 LEU A N 1
ATOM 599 C CA . LEU A 1 75 ? 7.002 7.284 2.431 1.00 96.44 75 LEU A CA 1
ATOM 600 C C . LEU A 1 75 ? 7.021 7.725 3.892 1.00 96.44 75 LEU A C 1
ATOM 602 O O . LEU A 1 75 ? 6.159 8.503 4.285 1.00 96.44 75 LEU A O 1
ATOM 606 N N . GLU A 1 76 ? 7.994 7.283 4.684 1.00 96.81 76 GLU A N 1
ATOM 607 C CA . GLU A 1 76 ? 8.143 7.647 6.089 1.00 96.81 76 GLU A CA 1
ATOM 608 C C . GLU A 1 76 ? 8.177 9.163 6.287 1.00 96.81 76 GLU A C 1
ATOM 610 O O . GLU A 1 76 ? 7.450 9.671 7.145 1.00 96.81 76 GLU A O 1
ATOM 615 N N . GLU A 1 77 ? 8.940 9.887 5.465 1.00 96.12 77 GLU A N 1
ATOM 616 C CA . GLU A 1 77 ? 8.968 11.353 5.488 1.00 96.12 77 GLU A CA 1
ATOM 617 C C . GLU A 1 77 ? 7.598 11.951 5.148 1.00 96.12 77 GLU A C 1
ATOM 619 O O . GLU A 1 77 ? 7.085 12.812 5.862 1.00 96.12 77 GLU A O 1
ATOM 624 N N . LYS A 1 78 ? 6.923 11.437 4.114 1.00 96.25 78 LYS A N 1
ATOM 625 C CA . LYS A 1 78 ? 5.577 11.913 3.747 1.00 96.25 78 LYS A CA 1
ATOM 626 C C . LYS A 1 78 ? 4.502 11.575 4.773 1.00 96.25 78 LYS A C 1
ATOM 628 O O . LYS A 1 78 ? 3.471 12.251 4.815 1.00 96.25 78 LYS A O 1
ATOM 633 N N . LEU A 1 79 ? 4.708 10.534 5.571 1.00 97.88 79 LEU A N 1
ATOM 634 C CA . LEU A 1 79 ? 3.806 10.159 6.649 1.00 97.88 79 LEU A CA 1
ATOM 635 C C . LEU A 1 79 ? 4.037 11.004 7.900 1.00 97.88 79 LEU A C 1
ATOM 637 O O . LEU A 1 79 ? 3.057 11.275 8.584 1.00 97.88 79 LEU A O 1
ATOM 641 N N . LYS A 1 80 ? 5.257 11.496 8.164 1.00 97.81 80 LYS A N 1
ATOM 642 C CA . LYS A 1 80 ? 5.491 12.502 9.220 1.00 97.81 80 LYS A CA 1
ATOM 643 C C . LYS A 1 80 ? 4.653 13.758 8.969 1.00 97.81 80 LYS A C 1
ATOM 645 O O . LYS A 1 80 ? 3.906 14.172 9.850 1.00 97.81 80 LYS A O 1
ATOM 650 N N . ASP A 1 81 ? 4.672 14.275 7.738 1.00 97.12 81 ASP A N 1
ATOM 651 C CA . ASP A 1 81 ? 3.835 15.417 7.335 1.00 97.12 81 ASP A CA 1
ATOM 652 C C . ASP A 1 81 ? 2.332 15.130 7.516 1.00 97.12 81 ASP A C 1
ATOM 654 O O . ASP A 1 81 ? 1.544 16.000 7.898 1.00 97.12 81 ASP A O 1
ATOM 658 N N . ALA A 1 82 ? 1.904 13.899 7.216 1.00 97.75 82 ALA A N 1
ATOM 659 C CA . ALA A 1 82 ? 0.513 13.487 7.373 1.00 97.75 82 ALA A CA 1
ATOM 660 C C . ALA A 1 82 ? 0.108 13.375 8.851 1.00 97.75 82 ALA A C 1
ATOM 662 O O . ALA A 1 82 ? -0.980 13.821 9.205 1.00 97.75 82 ALA A O 1
ATOM 663 N N . ILE A 1 83 ? 0.976 12.821 9.700 1.00 98.06 83 ILE A N 1
ATOM 664 C CA . ILE A 1 83 ? 0.784 12.716 11.152 1.00 98.06 83 ILE A CA 1
ATOM 665 C C . ILE A 1 83 ? 0.675 14.106 11.771 1.00 98.06 83 ILE A C 1
ATOM 667 O O . ILE A 1 83 ? -0.254 14.358 12.533 1.00 98.06 83 ILE A O 1
ATOM 671 N N . GLU A 1 84 ? 1.553 15.033 11.390 1.00 98.06 84 GLU A N 1
ATOM 672 C CA . GLU A 1 84 ? 1.501 16.411 11.880 1.00 98.06 84 GLU A CA 1
ATOM 673 C C . GLU A 1 84 ? 0.204 17.116 11.456 1.00 98.06 84 GLU A C 1
ATOM 675 O O . GLU A 1 84 ? -0.440 17.808 12.242 1.00 98.06 84 GLU A O 1
ATOM 680 N N . ALA A 1 85 ? -0.262 16.869 10.230 1.00 97.81 85 ALA A N 1
ATOM 681 C CA . ALA A 1 85 ? -1.555 17.377 9.789 1.00 97.81 85 ALA A CA 1
ATOM 682 C C . ALA A 1 85 ? -2.744 16.775 10.562 1.00 97.81 85 ALA A C 1
ATOM 684 O O . ALA A 1 85 ? -3.738 17.473 10.750 1.00 97.81 85 ALA A O 1
ATOM 685 N N . ILE A 1 86 ? -2.671 15.508 10.985 1.00 97.88 86 ILE A N 1
ATOM 686 C CA . ILE A 1 86 ? -3.689 14.879 11.844 1.00 97.88 86 ILE A CA 1
ATOM 687 C C . ILE A 1 86 ? -3.638 15.493 13.245 1.00 97.88 86 ILE A C 1
ATOM 689 O O . ILE A 1 86 ? -4.680 15.824 13.800 1.00 97.88 86 ILE A O 1
ATOM 693 N N . ARG A 1 87 ? -2.438 15.689 13.801 1.00 97.38 87 ARG A N 1
ATOM 694 C CA . ARG A 1 87 ? -2.221 16.283 15.128 1.00 97.38 87 ARG A CA 1
ATOM 695 C C . ARG A 1 87 ? -2.831 17.681 15.238 1.00 97.38 87 ARG A C 1
ATOM 697 O O . ARG A 1 87 ? -3.490 17.972 16.227 1.00 97.38 87 ARG A O 1
ATOM 704 N N . ASN A 1 88 ? -2.663 18.497 14.199 1.00 97.19 88 ASN A N 1
ATOM 705 C CA . ASN A 1 88 ? -3.156 19.876 14.155 1.00 97.19 88 ASN A CA 1
ATOM 706 C C . ASN A 1 88 ? -4.615 20.009 13.684 1.00 97.19 88 ASN A C 1
ATOM 708 O O . ASN A 1 88 ? -5.156 21.115 13.646 1.00 97.19 88 ASN A O 1
ATOM 712 N N . ALA A 1 89 ? -5.261 18.914 13.281 1.00 97.19 89 ALA A N 1
ATOM 713 C CA . ALA A 1 89 ? -6.664 18.938 12.896 1.00 97.19 89 ALA A CA 1
ATOM 714 C C . ALA A 1 89 ? -7.574 18.928 14.132 1.00 97.19 89 ALA A C 1
ATOM 716 O O . ALA A 1 89 ? -7.265 18.308 15.148 1.00 97.19 89 ALA A O 1
ATOM 717 N N . LYS A 1 90 ? -8.744 19.567 14.012 1.00 96.56 90 LYS A N 1
ATOM 718 C CA . LYS A 1 90 ? -9.815 19.448 15.012 1.00 96.56 90 LYS A CA 1
ATOM 719 C C . LYS A 1 90 ? -10.236 17.985 15.164 1.00 96.56 90 LYS A C 1
ATOM 721 O O . LYS A 1 90 ? -10.252 17.268 14.160 1.00 96.56 90 LYS A O 1
ATOM 726 N N . GLU A 1 91 ? -10.601 17.565 16.376 1.00 93.50 91 GLU A N 1
ATOM 727 C CA . GLU A 1 91 ? -10.928 16.167 16.710 1.00 93.50 91 GLU A CA 1
ATOM 728 C C . GLU A 1 91 ? -11.912 15.535 15.715 1.00 93.50 91 GLU A C 1
ATOM 730 O O . GLU A 1 91 ? -11.647 14.471 15.156 1.00 93.50 91 GLU A O 1
ATOM 735 N N . GLU A 1 92 ? -12.987 16.246 15.367 1.00 94.12 92 GLU A N 1
ATOM 736 C CA . GLU A 1 92 ? -14.019 15.784 14.437 1.00 94.12 92 GLU A CA 1
ATOM 737 C C . GLU A 1 92 ? -13.537 15.636 12.982 1.00 94.12 92 GLU A C 1
ATOM 739 O O . GLU A 1 92 ? -14.188 14.983 12.168 1.00 94.12 92 GLU A O 1
ATOM 744 N N . LYS A 1 93 ? -12.393 16.237 12.631 1.00 96.62 93 LYS A N 1
ATOM 745 C CA . LYS A 1 93 ? -11.779 16.179 11.295 1.00 96.62 93 LYS A CA 1
ATOM 746 C C . LYS A 1 93 ? -10.554 15.282 11.222 1.00 96.62 93 LYS A C 1
ATOM 748 O O . LYS A 1 93 ? -10.116 14.973 10.112 1.00 96.62 93 LYS A O 1
ATOM 753 N N . LYS A 1 94 ? -10.006 14.822 12.349 1.00 96.62 94 LYS A N 1
ATOM 754 C CA . LYS A 1 94 ? -8.787 14.002 12.360 1.00 96.62 94 LYS A CA 1
ATOM 755 C C . LYS A 1 94 ? -8.913 12.746 11.505 1.00 96.62 94 LYS A C 1
ATOM 757 O O . LYS A 1 94 ? -8.012 12.439 10.726 1.00 96.62 94 LYS A O 1
ATOM 762 N N . ARG A 1 95 ? -10.058 12.060 11.581 1.00 96.25 95 ARG A N 1
ATOM 763 C CA . ARG A 1 95 ? -10.329 10.858 10.781 1.00 96.25 95 ARG A CA 1
ATOM 764 C C . ARG A 1 95 ? -10.359 11.157 9.278 1.00 96.25 95 ARG A C 1
ATOM 766 O O . ARG A 1 95 ? -9.741 10.433 8.499 1.00 96.25 95 ARG A O 1
ATOM 773 N N . ASP A 1 96 ? -11.012 12.240 8.863 1.00 96.81 96 ASP A N 1
ATOM 774 C CA . ASP A 1 96 ? -11.046 12.659 7.453 1.00 96.81 96 ASP A CA 1
ATOM 775 C C . ASP A 1 96 ? -9.638 12.994 6.943 1.00 96.81 96 ASP A C 1
ATOM 777 O O . ASP A 1 96 ? -9.236 12.588 5.848 1.00 96.81 96 ASP A O 1
ATOM 781 N N . VAL A 1 97 ? -8.857 13.705 7.762 1.00 97.88 97 VAL A N 1
ATOM 782 C CA . VAL A 1 97 ? -7.468 14.055 7.450 1.00 97.88 97 VAL A CA 1
ATOM 783 C C . VAL A 1 97 ? -6.599 12.802 7.352 1.00 97.88 97 VAL A C 1
ATOM 785 O O . VAL A 1 97 ? -5.800 12.708 6.416 1.00 97.88 97 VAL A O 1
ATOM 788 N N . TYR A 1 98 ? -6.796 11.811 8.228 1.00 98.25 98 TYR A N 1
ATOM 789 C CA . TYR A 1 98 ? -6.131 10.512 8.138 1.00 98.25 98 TYR A CA 1
ATOM 790 C C . TYR A 1 98 ? -6.390 9.850 6.787 1.00 98.25 98 TYR A C 1
ATOM 792 O O . TYR A 1 98 ? -5.438 9.524 6.073 1.00 98.25 98 TYR A O 1
ATOM 800 N N . PHE A 1 99 ? -7.655 9.703 6.384 1.00 97.69 99 PHE A N 1
ATOM 801 C CA . PHE A 1 99 ? -7.960 9.056 5.109 1.00 97.69 99 PHE A CA 1
ATOM 802 C C . PHE A 1 99 ? -7.397 9.836 3.923 1.00 97.69 99 PHE A C 1
ATOM 804 O O . PHE A 1 99 ? -6.832 9.236 3.012 1.00 97.69 99 PHE A O 1
ATOM 811 N N . LYS A 1 100 ? -7.474 11.170 3.954 1.00 96.31 100 LYS A N 1
ATOM 812 C CA . LYS A 1 100 ? -7.014 12.029 2.859 1.00 96.31 100 LYS A CA 1
ATOM 813 C C . LYS A 1 100 ? -5.491 12.076 2.719 1.00 96.31 100 LYS A C 1
ATOM 815 O O . LYS A 1 100 ? -4.992 12.060 1.593 1.00 96.31 100 LYS A O 1
ATOM 820 N N . LYS A 1 101 ? -4.751 12.174 3.828 1.00 96.69 101 LYS A N 1
ATOM 821 C CA . LYS A 1 101 ? -3.300 12.437 3.821 1.00 96.69 101 LYS A CA 1
ATOM 822 C C . LYS A 1 101 ? -2.442 11.226 4.166 1.00 96.69 101 LYS A C 1
ATOM 824 O O . LYS A 1 101 ? -1.351 11.121 3.614 1.00 96.69 101 LYS A O 1
ATOM 829 N N . PHE A 1 102 ? -2.902 10.350 5.055 1.00 98.00 102 PHE A N 1
ATOM 830 C CA . PHE A 1 102 ? -2.147 9.177 5.497 1.00 98.00 102 PHE A CA 1
ATOM 831 C C . PHE A 1 102 ? -2.534 7.939 4.681 1.00 98.00 102 PHE A C 1
ATOM 833 O O . PHE A 1 102 ? -1.689 7.350 4.008 1.00 98.00 102 PHE A O 1
ATOM 840 N N . HIS A 1 103 ? -3.822 7.574 4.683 1.00 97.31 103 HIS A N 1
ATOM 841 C CA . HIS A 1 103 ? -4.301 6.337 4.058 1.00 97.31 103 HIS A CA 1
ATOM 842 C C . HIS A 1 103 ? -4.018 6.290 2.554 1.00 97.31 103 HIS A C 1
ATOM 844 O O . HIS A 1 103 ? -3.515 5.285 2.062 1.00 97.31 103 HIS A O 1
ATOM 850 N N . THR A 1 104 ? -4.267 7.384 1.825 1.00 95.00 104 THR A N 1
ATOM 851 C CA . THR A 1 104 ? -3.970 7.467 0.382 1.00 95.00 104 THR A CA 1
ATOM 852 C C . THR A 1 104 ? -2.511 7.154 0.048 1.00 95.00 104 THR A C 1
ATOM 854 O O . THR A 1 104 ? -2.248 6.555 -0.990 1.00 95.00 104 THR A O 1
ATOM 857 N N . LYS A 1 105 ? -1.563 7.519 0.923 1.00 95.25 105 LYS A N 1
ATOM 858 C CA . LYS A 1 105 ? -0.131 7.258 0.722 1.00 95.25 105 LYS A CA 1
ATOM 859 C C . LYS A 1 105 ? 0.214 5.798 0.959 1.00 95.25 105 LYS A C 1
ATOM 861 O O . LYS A 1 105 ? 0.862 5.195 0.112 1.00 95.25 105 LYS A O 1
ATOM 866 N N . ILE A 1 106 ? -0.246 5.224 2.074 1.00 96.69 106 ILE A N 1
ATOM 867 C CA . ILE A 1 106 ? 0.044 3.819 2.387 1.00 96.69 106 ILE A CA 1
ATOM 868 C C . ILE A 1 106 ? -0.708 2.847 1.485 1.00 96.69 106 ILE A C 1
ATOM 870 O O . ILE A 1 106 ? -0.239 1.732 1.323 1.00 96.69 106 ILE A O 1
ATOM 874 N N . ALA A 1 107 ? -1.848 3.247 0.911 1.00 94.25 107 ALA A N 1
ATOM 875 C CA . ALA A 1 107 ? -2.634 2.440 -0.020 1.00 94.25 107 ALA A CA 1
ATOM 876 C C . ALA A 1 107 ? -2.041 2.412 -1.432 1.00 94.25 107 ALA A C 1
ATOM 878 O O . ALA A 1 107 ? -2.367 1.523 -2.221 1.00 94.25 107 ALA A O 1
ATOM 879 N N . TYR A 1 108 ? -1.188 3.381 -1.768 1.00 92.44 108 TYR A N 1
ATOM 880 C CA . TYR A 1 108 ? -0.593 3.462 -3.087 1.00 92.44 108 TYR A CA 1
ATOM 881 C C . TYR A 1 108 ? 0.510 2.415 -3.263 1.00 92.44 108 TYR A C 1
ATOM 883 O O . TYR A 1 108 ? 1.486 2.378 -2.510 1.00 92.44 108 TYR A O 1
ATOM 891 N N . ALA A 1 109 ? 0.355 1.572 -4.287 1.00 86.50 109 ALA A N 1
ATOM 892 C CA . ALA A 1 109 ? 1.296 0.511 -4.643 1.00 86.50 109 ALA A CA 1
ATOM 893 C C . ALA A 1 109 ? 1.635 -0.464 -3.494 1.00 86.50 109 ALA A C 1
ATOM 895 O O . ALA A 1 109 ? 2.661 -1.139 -3.552 1.00 86.50 109 ALA A O 1
ATOM 896 N N . THR A 1 110 ? 0.787 -0.566 -2.462 1.00 92.25 110 THR A N 1
ATOM 897 C CA . THR A 1 110 ? 1.032 -1.407 -1.274 1.00 92.25 110 THR A CA 1
ATOM 898 C C . THR A 1 110 ? 1.270 -2.859 -1.643 1.00 92.25 110 THR A C 1
ATOM 900 O O . THR A 1 110 ? 2.089 -3.512 -1.015 1.00 92.25 110 THR A O 1
ATOM 903 N N . ILE A 1 111 ? 0.606 -3.365 -2.684 1.00 88.56 111 ILE A N 1
ATOM 904 C CA . ILE A 1 111 ? 0.821 -4.721 -3.204 1.00 88.56 111 ILE A CA 1
ATOM 905 C C . ILE A 1 111 ? 2.291 -5.028 -3.553 1.00 88.56 111 ILE A C 1
ATOM 907 O O . ILE A 1 111 ? 2.682 -6.189 -3.519 1.00 88.56 111 ILE A O 1
ATOM 911 N N . LEU A 1 112 ? 3.109 -4.013 -3.862 1.00 85.62 112 LEU A N 1
ATOM 912 C CA . LEU A 1 112 ? 4.522 -4.184 -4.213 1.00 85.62 112 LEU A CA 1
ATOM 913 C C . LEU A 1 112 ? 5.427 -4.241 -2.976 1.00 85.62 112 LEU A C 1
ATOM 915 O O . LEU A 1 112 ? 6.271 -5.125 -2.863 1.00 85.62 112 LEU A O 1
ATOM 919 N N . TRP A 1 113 ? 5.252 -3.299 -2.046 1.00 89.44 113 TRP A N 1
ATOM 920 C CA . TRP A 1 113 ? 6.180 -3.070 -0.931 1.00 89.44 113 TRP A CA 1
ATOM 921 C C . TRP A 1 113 ? 5.625 -3.474 0.442 1.00 89.44 113 TRP A C 1
ATOM 923 O O . TRP A 1 113 ? 6.373 -3.527 1.411 1.00 89.44 113 TRP A O 1
ATOM 933 N N . GLY A 1 114 ? 4.330 -3.773 0.555 1.00 89.56 114 GLY A N 1
ATOM 934 C CA . GLY A 1 114 ? 3.632 -4.007 1.825 1.00 89.56 114 GLY A CA 1
ATOM 935 C C . GLY A 1 114 ? 4.047 -5.275 2.577 1.00 89.56 114 GLY A C 1
ATOM 936 O O . GLY A 1 114 ? 3.715 -5.405 3.749 1.00 89.56 114 GLY A O 1
ATOM 937 N N . ASN A 1 115 ? 4.789 -6.177 1.927 1.00 88.94 115 ASN A N 1
ATOM 938 C CA . ASN A 1 115 ? 5.418 -7.354 2.542 1.00 88.94 115 ASN A CA 1
ATOM 939 C C . ASN A 1 115 ? 6.944 -7.207 2.706 1.00 88.94 115 ASN A C 1
ATOM 941 O O . ASN A 1 115 ? 7.641 -8.172 3.010 1.00 88.94 115 ASN A O 1
ATOM 945 N N . ALA A 1 116 ? 7.498 -6.020 2.453 1.00 88.81 116 ALA A N 1
ATOM 946 C CA . ALA A 1 116 ? 8.903 -5.759 2.732 1.00 88.81 116 ALA A CA 1
ATOM 947 C C . ALA A 1 116 ? 9.155 -5.789 4.244 1.00 88.81 116 ALA A C 1
ATOM 949 O O . ALA A 1 116 ? 8.301 -5.381 5.030 1.00 88.81 116 ALA A O 1
ATOM 950 N N . LYS A 1 117 ? 10.360 -6.188 4.659 1.00 87.31 117 LYS A N 1
ATOM 951 C CA . LYS A 1 117 ? 10.750 -6.187 6.077 1.00 87.31 117 LYS A CA 1
ATOM 952 C C . LYS A 1 117 ? 10.614 -4.791 6.696 1.00 87.31 117 LYS A C 1
ATOM 954 O O . LYS A 1 117 ? 10.196 -4.647 7.840 1.00 87.31 117 LYS A O 1
ATOM 959 N N . GLU A 1 118 ? 10.952 -3.762 5.931 1.00 91.38 118 GLU A N 1
ATOM 960 C CA . GLU A 1 118 ? 10.914 -2.365 6.348 1.00 91.38 118 GLU A CA 1
ATOM 961 C C . GLU A 1 118 ? 9.484 -1.796 6.397 1.00 91.38 118 GLU A C 1
ATOM 963 O O . GLU A 1 118 ? 9.269 -0.741 6.992 1.00 91.38 118 GLU A O 1
ATOM 968 N N . ALA A 1 119 ? 8.481 -2.492 5.838 1.00 93.12 119 ALA A N 1
ATOM 969 C CA . ALA A 1 119 ? 7.081 -2.056 5.887 1.00 93.12 119 ALA A CA 1
ATOM 970 C C . ALA A 1 119 ? 6.556 -1.970 7.331 1.00 93.12 119 ALA A C 1
ATOM 972 O O . ALA A 1 119 ? 5.656 -1.182 7.623 1.00 93.12 119 ALA A O 1
ATOM 973 N N . GLU A 1 120 ? 7.176 -2.700 8.259 1.00 95.31 120 GLU A N 1
ATOM 974 C CA . GLU A 1 120 ? 6.886 -2.617 9.690 1.00 95.31 120 GLU A CA 1
ATOM 975 C C . GLU A 1 120 ? 7.100 -1.201 10.254 1.00 95.31 120 GLU A C 1
ATOM 977 O O . GLU A 1 120 ? 6.365 -0.758 11.138 1.00 95.31 120 GLU A O 1
ATOM 982 N N . ASN A 1 121 ? 8.044 -0.425 9.714 1.00 96.62 121 ASN A N 1
ATOM 983 C CA . ASN A 1 121 ? 8.221 0.967 10.130 1.00 96.62 121 ASN A CA 1
ATOM 984 C C . ASN A 1 121 ? 7.020 1.839 9.733 1.00 96.62 121 ASN A C 1
ATOM 986 O O . ASN A 1 121 ? 6.578 2.696 10.503 1.00 96.62 121 ASN A O 1
ATOM 990 N N . ILE A 1 122 ? 6.446 1.588 8.553 1.00 98.06 122 ILE A N 1
ATOM 991 C CA . ILE A 1 122 ? 5.217 2.244 8.095 1.00 98.06 122 ILE A CA 1
ATOM 992 C C . ILE A 1 122 ? 4.039 1.833 8.979 1.00 98.06 122 ILE A C 1
ATOM 994 O O . ILE A 1 122 ? 3.217 2.679 9.334 1.00 98.06 122 ILE A O 1
ATOM 998 N N . PHE A 1 123 ? 3.974 0.563 9.388 1.00 97.62 123 PHE A N 1
ATOM 999 C CA . PHE A 1 123 ? 2.936 0.088 10.300 1.00 97.62 123 PHE A CA 1
ATOM 1000 C C . PHE A 1 123 ? 3.022 0.768 11.675 1.00 97.62 123 PHE A C 1
ATOM 1002 O O . PHE A 1 123 ? 2.008 1.248 12.181 1.00 97.62 123 PHE A O 1
ATOM 1009 N N . LYS A 1 124 ? 4.225 0.944 12.234 1.00 96.88 124 LYS A N 1
ATOM 1010 C CA . LYS A 1 124 ? 4.432 1.718 13.473 1.00 96.88 124 LYS A CA 1
ATOM 1011 C C . LYS A 1 124 ? 3.963 3.169 13.347 1.00 96.88 124 LYS A C 1
ATOM 1013 O O . LYS A 1 124 ? 3.281 3.673 14.236 1.00 96.88 124 LYS A O 1
ATOM 1018 N N . LYS A 1 125 ? 4.248 3.831 12.221 1.00 97.62 125 LYS A N 1
ATOM 1019 C CA . LYS A 1 125 ? 3.718 5.180 11.935 1.00 97.62 125 LYS A CA 1
ATOM 1020 C C . LYS A 1 125 ? 2.199 5.191 11.794 1.00 97.62 125 LYS A C 1
ATOM 1022 O O . LYS A 1 125 ? 1.552 6.163 12.172 1.00 97.62 125 LYS A O 1
ATOM 1027 N N . GLN A 1 126 ? 1.611 4.125 11.254 1.00 97.88 126 GLN A N 1
ATOM 1028 C CA . GLN A 1 126 ? 0.159 3.989 11.192 1.00 97.88 126 GLN A CA 1
ATOM 1029 C C . GLN A 1 126 ? -0.441 3.884 12.594 1.00 97.88 126 GLN A C 1
ATOM 1031 O O . GLN A 1 126 ? -1.446 4.538 12.860 1.00 97.88 126 GLN A O 1
ATOM 1036 N N . ILE A 1 127 ? 0.181 3.107 13.482 1.00 96.94 127 ILE A N 1
ATOM 1037 C CA . ILE A 1 127 ? -0.205 3.014 14.892 1.00 96.94 127 ILE A CA 1
ATOM 1038 C C . ILE A 1 127 ? -0.139 4.396 15.557 1.00 96.94 127 ILE A C 1
ATOM 1040 O O . ILE A 1 127 ? -1.118 4.801 16.175 1.00 96.94 127 ILE A O 1
ATOM 1044 N N . GLU A 1 128 ? 0.942 5.158 15.359 1.00 96.38 128 GLU A N 1
ATOM 1045 C CA . GLU A 1 128 ? 1.058 6.542 15.852 1.00 96.38 128 GLU A CA 1
ATOM 1046 C C . GLU A 1 128 ? -0.080 7.435 15.326 1.00 96.38 128 GLU A C 1
ATOM 1048 O O . GLU A 1 128 ? -0.742 8.135 16.091 1.00 96.38 128 GLU A O 1
ATOM 1053 N N . ALA A 1 129 ? -0.360 7.381 14.023 1.00 97.31 129 ALA A N 1
ATOM 1054 C CA . ALA A 1 129 ? -1.434 8.160 13.417 1.00 97.31 129 ALA A CA 1
ATOM 1055 C C . ALA A 1 129 ? -2.816 7.795 13.987 1.00 97.31 129 ALA A C 1
ATOM 1057 O O . ALA A 1 129 ? -3.640 8.679 14.204 1.00 97.31 129 ALA A O 1
ATOM 1058 N N . VAL A 1 130 ? -3.073 6.507 14.241 1.00 96.94 130 VAL A N 1
ATOM 1059 C CA . VAL A 1 130 ? -4.333 6.008 14.818 1.00 96.94 130 VAL A CA 1
ATOM 1060 C C . VAL A 1 130 ? -4.445 6.341 16.311 1.00 96.94 130 VAL A C 1
ATOM 1062 O O . VAL A 1 130 ? -5.540 6.650 16.786 1.00 96.94 130 VAL A O 1
ATOM 1065 N N . ALA A 1 131 ? -3.330 6.372 17.045 1.00 96.00 131 ALA A N 1
ATOM 1066 C CA . ALA A 1 131 ? -3.287 6.834 18.433 1.00 96.00 131 ALA A CA 1
ATOM 1067 C C . ALA A 1 131 ? -3.839 8.265 18.545 1.00 96.00 131 ALA A C 1
ATOM 1069 O O . ALA A 1 131 ? -4.715 8.534 19.365 1.00 96.00 131 ALA A O 1
ATOM 1070 N N . LEU A 1 132 ? -3.436 9.154 17.627 1.00 96.06 132 LEU A N 1
ATOM 1071 C CA . LEU A 1 132 ? -3.927 10.537 17.566 1.00 96.06 132 LEU A CA 1
ATOM 1072 C C . LEU A 1 132 ? -5.433 10.661 17.289 1.00 96.06 132 LEU A C 1
ATOM 1074 O O . LEU A 1 132 ? -6.018 11.677 17.665 1.00 96.06 132 LEU A O 1
ATOM 1078 N N . LEU A 1 133 ? -6.047 9.669 16.630 1.00 94.69 133 LEU A N 1
ATOM 1079 C CA . LEU A 1 133 ? -7.495 9.635 16.382 1.00 94.69 133 LEU A CA 1
ATOM 1080 C C . LEU A 1 133 ? -8.287 9.259 17.632 1.00 94.69 133 LEU A C 1
ATOM 1082 O O . LEU A 1 133 ? -9.397 9.736 17.827 1.00 94.69 133 LEU A O 1
ATOM 1086 N N . SER A 1 134 ? -7.732 8.361 18.444 1.00 90.62 134 SER A N 1
ATOM 1087 C CA . SER A 1 134 ? -8.406 7.819 19.627 1.00 90.62 134 SER A CA 1
ATOM 1088 C C . SER A 1 134 ? -8.080 8.573 20.916 1.00 90.62 134 SER A C 1
ATOM 1090 O O . SER A 1 134 ? -8.756 8.372 21.919 1.00 90.62 134 SER A O 1
ATOM 1092 N N . GLY A 1 135 ? -7.024 9.393 20.916 1.00 88.25 135 GLY A N 1
ATOM 1093 C CA . GLY A 1 135 ? -6.470 9.988 22.134 1.00 88.25 135 GLY A CA 1
ATOM 1094 C C . GLY A 1 135 ? -5.825 8.962 23.077 1.00 88.25 135 GLY A C 1
ATOM 1095 O O . GLY A 1 135 ? -5.421 9.323 24.179 1.00 88.25 135 GLY A O 1
ATOM 1096 N N . SER A 1 136 ? -5.723 7.692 22.665 1.00 84.31 136 SER A N 1
ATOM 1097 C CA . SER A 1 136 ? -5.143 6.606 23.457 1.00 84.31 136 SER A CA 1
ATOM 1098 C C . SER A 1 136 ? -3.652 6.455 23.172 1.00 84.31 136 SER A C 1
ATOM 1100 O O . SER A 1 136 ? -3.211 6.532 22.027 1.00 84.31 136 SER A O 1
ATOM 1102 N N . THR A 1 137 ? -2.876 6.159 24.213 1.00 79.38 137 THR A N 1
ATOM 1103 C CA . THR A 1 137 ? -1.459 5.781 24.098 1.00 79.38 137 THR A CA 1
ATOM 1104 C C . THR A 1 137 ? -1.268 4.313 23.716 1.00 79.38 137 THR A C 1
ATOM 1106 O O . THR A 1 137 ? -0.203 3.943 23.227 1.00 79.38 137 THR A O 1
ATOM 1109 N N . SER A 1 138 ? -2.296 3.479 23.906 1.00 86.69 138 SER A N 1
ATOM 1110 C CA . SER A 1 138 ? -2.294 2.064 23.539 1.00 86.69 138 SER A CA 1
ATOM 1111 C C . SER A 1 138 ? -3.274 1.825 22.396 1.00 86.69 138 SER A C 1
ATOM 1113 O O . SER A 1 138 ? -4.486 2.001 22.555 1.00 86.69 138 SER A O 1
ATOM 1115 N N . VAL A 1 139 ? -2.744 1.448 21.231 1.00 90.50 139 VAL A N 1
ATOM 1116 C CA . VAL A 1 139 ? -3.536 1.138 20.037 1.00 90.50 139 VAL A CA 1
ATOM 1117 C C . VAL A 1 139 ? -3.558 -0.365 19.823 1.00 90.50 139 VAL A C 1
ATOM 1119 O O . VAL A 1 139 ? -2.568 -0.976 19.413 1.00 90.50 139 VAL A O 1
ATOM 1122 N N . ASP A 1 140 ? -4.718 -0.958 20.058 1.00 91.56 140 ASP A N 1
ATOM 1123 C CA . ASP A 1 140 ? -4.984 -2.356 19.765 1.00 91.56 140 ASP A CA 1
ATOM 1124 C C . ASP A 1 140 ? -5.867 -2.518 18.513 1.00 91.56 140 ASP A C 1
ATOM 1126 O O . ASP A 1 140 ? -6.267 -1.555 17.848 1.00 91.56 140 ASP A O 1
ATOM 1130 N N . LYS A 1 141 ? -6.199 -3.772 18.192 1.00 91.94 141 LYS A N 1
ATOM 1131 C CA . LYS A 1 141 ? -7.071 -4.111 17.061 1.00 91.94 141 LYS A CA 1
ATOM 1132 C C . LYS A 1 141 ? -8.465 -3.486 17.188 1.00 91.94 141 LYS A C 1
ATOM 1134 O O . LYS A 1 141 ? -9.104 -3.263 16.164 1.00 91.94 141 LYS A O 1
ATOM 1139 N N . GLN A 1 142 ? -8.967 -3.229 18.398 1.00 91.12 142 GLN A N 1
ATOM 1140 C CA . GLN A 1 142 ? -10.289 -2.632 18.590 1.00 91.12 142 GLN A CA 1
ATOM 1141 C C . GLN A 1 142 ? -10.298 -1.168 18.153 1.00 91.12 142 GLN A C 1
ATOM 1143 O O . GLN A 1 142 ? -11.258 -0.743 17.517 1.00 91.12 142 GLN A O 1
ATOM 1148 N N . VAL A 1 143 ? -9.212 -0.426 18.387 1.00 94.00 143 VAL A N 1
ATOM 1149 C CA . VAL A 1 143 ? -9.096 0.973 17.942 1.00 94.00 143 VAL A CA 1
ATOM 1150 C C . VAL A 1 143 ? -9.163 1.084 16.413 1.00 94.00 143 VAL A C 1
ATOM 1152 O O . VAL A 1 143 ? -9.875 1.945 15.886 1.00 94.00 143 VAL A O 1
ATOM 1155 N N . PHE A 1 144 ? -8.483 0.189 15.688 1.00 95.19 144 PHE A N 1
ATOM 1156 C CA . PHE A 1 144 ? -8.570 0.113 14.222 1.00 95.19 144 PHE A CA 1
ATOM 1157 C C . PHE A 1 144 ? -10.007 -0.151 13.749 1.00 95.19 144 PHE A C 1
ATOM 1159 O O . PHE A 1 144 ? -10.515 0.561 12.878 1.00 95.19 144 PHE A O 1
ATOM 1166 N N . LYS A 1 145 ? -10.688 -1.121 14.373 1.00 93.44 145 LYS A N 1
ATOM 1167 C CA . LYS A 1 145 ? -12.082 -1.483 14.063 1.00 93.44 145 LYS A CA 1
ATOM 1168 C C . LYS A 1 145 ? -13.051 -0.339 14.339 1.00 93.44 145 LYS A C 1
ATOM 1170 O O . LYS A 1 145 ? -13.841 0.001 13.464 1.00 93.44 145 LYS A O 1
ATOM 1175 N N . ALA A 1 146 ? -12.951 0.293 15.508 1.00 91.94 146 ALA A N 1
ATOM 1176 C CA . ALA A 1 146 ? -13.805 1.408 15.915 1.00 91.94 146 ALA A CA 1
ATOM 1177 C C . ALA A 1 146 ? -13.699 2.599 14.949 1.00 91.94 146 ALA A C 1
ATOM 1179 O O . ALA A 1 146 ? -14.693 3.252 14.645 1.00 91.94 146 ALA A O 1
ATOM 1180 N N . ASN A 1 147 ? -12.505 2.843 14.401 1.00 92.38 147 ASN A N 1
ATOM 1181 C CA . ASN A 1 147 ? -12.284 3.898 13.412 1.00 92.38 147 ASN A CA 1
ATOM 1182 C C . ASN A 1 147 ? -12.567 3.461 11.963 1.00 92.38 147 ASN A C 1
ATOM 1184 O O . ASN A 1 147 ? -12.511 4.290 11.044 1.00 92.38 147 ASN A O 1
ATOM 1188 N N . ASN A 1 148 ? -12.899 2.185 11.745 1.00 94.25 148 ASN A N 1
ATOM 1189 C CA . ASN A 1 148 ? -13.090 1.570 10.433 1.00 94.25 148 ASN A CA 1
ATOM 1190 C C . ASN A 1 148 ? -11.851 1.765 9.529 1.00 94.25 148 ASN A C 1
ATOM 1192 O O . ASN A 1 148 ? -11.943 2.218 8.386 1.00 94.25 148 ASN A O 1
ATOM 1196 N N . ILE A 1 149 ? -10.668 1.500 10.096 1.00 95.69 149 ILE A N 1
ATOM 1197 C CA . ILE A 1 149 ? -9.357 1.624 9.450 1.00 95.69 149 ILE A CA 1
ATOM 1198 C C . ILE A 1 149 ? -8.742 0.231 9.332 1.00 95.69 149 ILE A C 1
ATOM 1200 O O . ILE A 1 149 ? -8.581 -0.475 10.323 1.00 95.69 149 ILE A O 1
ATOM 1204 N N . MET A 1 150 ? -8.329 -0.146 8.124 1.00 95.62 150 MET A N 1
ATOM 1205 C CA . MET A 1 150 ? -7.502 -1.337 7.931 1.00 95.62 150 MET A CA 1
ATOM 1206 C C . MET A 1 150 ? -6.074 -1.075 8.393 1.00 95.62 150 MET A C 1
ATOM 1208 O O . MET A 1 150 ? -5.478 -0.059 8.031 1.00 95.62 150 MET A O 1
ATOM 1212 N N . THR A 1 151 ? -5.492 -2.031 9.106 1.00 97.56 151 THR A N 1
ATOM 1213 C CA . THR A 1 151 ? -4.043 -2.087 9.326 1.00 97.56 151 THR A CA 1
ATOM 1214 C C . THR A 1 151 ? -3.301 -2.197 7.988 1.00 97.56 151 THR A C 1
ATOM 1216 O O . THR A 1 151 ? -3.868 -2.653 6.992 1.00 97.56 151 THR A O 1
ATOM 1219 N N . LEU A 1 152 ? -2.020 -1.823 7.959 1.00 97.69 152 LEU A N 1
ATOM 1220 C CA . LEU A 1 152 ? -1.169 -1.933 6.771 1.00 97.69 152 LEU A CA 1
ATOM 1221 C C . LEU A 1 152 ? -1.186 -3.355 6.201 1.00 97.69 152 LEU A C 1
ATOM 1223 O O . LEU A 1 152 ? -1.374 -3.547 5.003 1.00 97.69 152 LEU A O 1
ATOM 1227 N N . HIS A 1 153 ? -1.063 -4.349 7.076 1.00 96.56 153 HIS A N 1
ATOM 1228 C CA . HIS A 1 153 ? -1.080 -5.757 6.702 1.00 96.56 153 HIS A CA 1
ATOM 1229 C C . HIS A 1 153 ? -2.437 -6.189 6.135 1.00 96.56 153 HIS A C 1
ATOM 1231 O O . HIS A 1 153 ? -2.483 -6.843 5.096 1.00 96.56 153 HIS A O 1
ATOM 1237 N N . SER A 1 154 ? -3.550 -5.761 6.742 1.00 97.12 154 SER A N 1
ATOM 1238 C CA . SER A 1 154 ? -4.891 -6.027 6.201 1.00 97.12 154 SER A CA 1
ATOM 1239 C C . SER A 1 154 ? -5.092 -5.375 4.834 1.00 97.12 154 SER A C 1
ATOM 1241 O O . SER A 1 154 ? -5.691 -5.978 3.949 1.00 97.12 154 SER A O 1
ATOM 1243 N N . LEU A 1 155 ? -4.563 -4.165 4.639 1.00 96.94 155 LEU A N 1
ATOM 1244 C CA . LEU A 1 155 ? -4.601 -3.453 3.365 1.00 96.94 155 LEU A CA 1
ATOM 1245 C C . LEU A 1 155 ? -3.784 -4.178 2.288 1.00 96.94 155 LEU A C 1
ATOM 1247 O O . LEU A 1 155 ? -4.282 -4.367 1.180 1.00 96.94 155 LEU A O 1
ATOM 1251 N N . TYR A 1 156 ? -2.568 -4.619 2.617 1.00 96.25 156 TYR A N 1
ATOM 1252 C CA . TYR A 1 156 ? -1.726 -5.426 1.732 1.00 96.25 156 TYR A CA 1
ATOM 1253 C C . TYR A 1 156 ? -2.436 -6.722 1.319 1.00 96.25 156 TYR A C 1
ATOM 1255 O O . TYR A 1 156 ? -2.623 -6.963 0.126 1.00 96.25 156 TYR A O 1
ATOM 1263 N N . ILE A 1 157 ? -2.919 -7.502 2.294 1.00 95.94 157 ILE A N 1
ATOM 1264 C CA . ILE A 1 157 ? -3.651 -8.753 2.053 1.00 95.94 157 ILE A CA 1
ATOM 1265 C C . ILE A 1 157 ? -4.860 -8.487 1.153 1.00 95.94 157 ILE A C 1
ATOM 1267 O O . ILE A 1 157 ? -5.021 -9.138 0.124 1.00 95.94 157 ILE A O 1
ATOM 1271 N N . GLN A 1 158 ? -5.684 -7.489 1.481 1.00 96.19 158 GLN A N 1
ATOM 1272 C CA . GLN A 1 158 ? -6.871 -7.152 0.698 1.00 96.19 158 GLN A CA 1
ATOM 1273 C C . GLN A 1 158 ? -6.538 -6.798 -0.757 1.00 96.19 158 GLN A C 1
ATOM 1275 O O . GLN A 1 158 ? -7.265 -7.205 -1.667 1.00 96.19 158 GLN A O 1
ATOM 1280 N N . GLN A 1 159 ? -5.449 -6.061 -0.996 1.00 93.69 159 GLN A N 1
ATOM 1281 C CA . GLN A 1 159 ? -5.001 -5.730 -2.347 1.00 93.69 159 GLN A CA 1
ATOM 1282 C C . GLN A 1 159 ? -4.515 -6.967 -3.107 1.00 93.69 159 GLN A C 1
ATOM 1284 O O . GLN A 1 159 ? -4.923 -7.146 -4.255 1.00 93.69 159 GLN A O 1
ATOM 1289 N N . CYS A 1 160 ? -3.724 -7.839 -2.473 1.00 92.44 160 CYS A N 1
ATOM 1290 C CA . CYS A 1 160 ? -3.296 -9.112 -3.057 1.00 92.44 160 CYS A CA 1
ATOM 1291 C C . CYS A 1 160 ? -4.495 -9.964 -3.479 1.00 92.44 160 CYS A C 1
ATOM 1293 O O . CYS A 1 160 ? -4.588 -10.382 -4.634 1.00 92.44 160 CYS A O 1
ATOM 1295 N N . LEU A 1 161 ? -5.447 -10.165 -2.564 1.00 93.81 161 LEU A N 1
ATOM 1296 C CA . LEU A 1 161 ? -6.622 -10.998 -2.805 1.00 93.81 161 LEU A CA 1
ATOM 1297 C C . LEU A 1 161 ? -7.469 -10.459 -3.957 1.00 93.81 161 LEU A C 1
ATOM 1299 O O . LEU A 1 161 ? -7.826 -11.201 -4.869 1.00 93.81 161 LEU A O 1
ATOM 1303 N N . ARG A 1 162 ? -7.761 -9.153 -3.952 1.00 92.31 162 ARG A N 1
ATOM 1304 C CA . ARG A 1 162 ? -8.533 -8.508 -5.023 1.00 92.31 162 ARG A CA 1
ATOM 1305 C C . ARG A 1 162 ? -7.842 -8.612 -6.370 1.00 92.31 162 ARG A C 1
ATOM 1307 O O . ARG A 1 162 ? -8.512 -8.826 -7.376 1.00 92.31 162 ARG A O 1
ATOM 1314 N N . PHE A 1 163 ? -6.527 -8.425 -6.395 1.00 88.38 163 PHE A N 1
ATOM 1315 C CA . PHE A 1 163 ? -5.771 -8.481 -7.634 1.00 88.38 163 PHE A CA 1
ATOM 1316 C C . PHE A 1 163 ? -5.833 -9.881 -8.249 1.00 88.38 163 PHE A C 1
ATOM 1318 O O . PHE A 1 163 ? -6.212 -10.022 -9.410 1.00 88.38 163 PHE A O 1
ATOM 1325 N N . VAL A 1 164 ? -5.519 -10.914 -7.459 1.00 88.12 164 VAL A N 1
ATOM 1326 C CA . VAL A 1 164 ? -5.540 -12.306 -7.928 1.00 88.12 164 VAL A CA 1
ATOM 1327 C C . VAL A 1 164 ? -6.950 -12.716 -8.348 1.00 88.12 164 VAL A C 1
ATOM 1329 O O . VAL A 1 164 ? -7.107 -13.343 -9.392 1.00 88.12 164 VAL A O 1
ATOM 1332 N N . HIS A 1 165 ? -7.979 -12.309 -7.600 1.00 90.62 165 HIS A N 1
ATOM 1333 C CA . HIS A 1 165 ? -9.365 -12.564 -7.982 1.00 90.62 165 HIS A CA 1
ATOM 1334 C C . HIS A 1 165 ? -9.698 -11.954 -9.348 1.00 90.62 165 HIS A C 1
ATOM 1336 O O . HIS A 1 165 ? -10.157 -12.657 -10.241 1.00 90.62 165 HIS A O 1
ATOM 1342 N N . LYS A 1 166 ? -9.385 -10.666 -9.552 1.00 86.88 166 LYS A N 1
ATOM 1343 C CA . LYS A 1 166 ? -9.619 -9.981 -10.831 1.00 86.88 166 LYS A CA 1
ATOM 1344 C C . LYS A 1 166 ? -8.908 -10.673 -11.992 1.00 86.88 166 LYS A C 1
ATOM 1346 O O . LYS A 1 166 ? -9.502 -10.845 -13.048 1.00 86.88 166 LYS A O 1
ATOM 1351 N N . LEU A 1 167 ? -7.656 -11.079 -11.782 1.00 83.56 167 LEU A N 1
ATOM 1352 C CA . LEU A 1 167 ? -6.863 -11.782 -12.787 1.00 83.56 167 LEU A CA 1
ATOM 1353 C C . LEU A 1 167 ? -7.486 -13.132 -13.181 1.00 83.56 167 LEU A C 1
ATOM 1355 O O . LEU A 1 167 ? -7.391 -13.535 -14.335 1.00 83.56 167 LEU A O 1
ATOM 1359 N N . ARG A 1 168 ? -8.116 -13.837 -12.232 1.00 80.25 168 ARG A N 1
ATOM 1360 C CA . ARG A 1 168 ? -8.795 -15.113 -12.499 1.00 80.25 168 ARG A CA 1
ATOM 1361 C C . ARG A 1 168 ? -10.144 -14.927 -13.186 1.00 80.25 168 ARG A C 1
ATOM 1363 O O . ARG A 1 168 ? -10.468 -15.725 -14.059 1.00 80.25 168 ARG A O 1
ATOM 1370 N N . SER A 1 169 ? -10.909 -13.914 -12.787 1.00 80.25 169 SER A N 1
ATOM 1371 C CA . SER A 1 169 ? -12.243 -13.653 -13.340 1.00 80.25 169 SER A CA 1
ATOM 1372 C C . SER A 1 169 ? -12.189 -13.044 -14.744 1.00 80.25 169 SER A C 1
ATOM 1374 O O . SER A 1 169 ? -13.121 -13.235 -15.517 1.00 80.25 169 SER A O 1
ATOM 1376 N N . ASP A 1 170 ? -11.101 -12.350 -15.092 1.00 73.25 170 ASP A N 1
ATOM 1377 C CA . ASP A 1 170 ? -10.870 -11.793 -16.430 1.00 73.25 170 ASP A CA 1
ATOM 1378 C C . ASP A 1 170 ? -9.425 -12.059 -16.913 1.00 73.25 170 ASP A C 1
ATOM 1380 O O . ASP A 1 170 ? -8.546 -11.187 -16.811 1.00 73.25 170 ASP A O 1
ATOM 1384 N N . PRO A 1 171 ? -9.158 -13.268 -17.449 1.00 61.78 171 PRO A N 1
ATOM 1385 C CA . PRO A 1 171 ? -7.847 -13.641 -17.982 1.00 61.78 171 PRO A CA 1
ATOM 1386 C C . PRO A 1 171 ? -7.445 -12.841 -19.227 1.00 61.78 171 PRO A C 1
ATOM 1388 O O . PRO A 1 171 ? -6.259 -12.749 -19.526 1.00 61.78 171 PRO A O 1
ATOM 1391 N N . SER A 1 172 ? -8.418 -12.272 -19.948 1.00 56.78 172 SER A N 1
ATOM 1392 C CA . SER A 1 172 ? -8.212 -11.458 -21.154 1.00 56.78 172 SER A CA 1
ATOM 1393 C C . SER A 1 172 ? -7.774 -10.029 -20.838 1.00 56.78 172 SER A C 1
ATOM 1395 O O . SER A 1 172 ? -7.420 -9.268 -21.740 1.00 56.78 172 SER A O 1
ATOM 1397 N N . SER A 1 173 ? -7.811 -9.640 -19.563 1.00 53.34 173 SER A N 1
ATOM 1398 C CA . SER A 1 173 ? -7.420 -8.304 -19.152 1.00 53.34 173 SER A CA 1
ATOM 1399 C C . SER A 1 173 ? -5.938 -8.033 -19.422 1.00 53.34 173 SER A C 1
ATOM 1401 O O . SER A 1 173 ? -5.075 -8.908 -19.315 1.00 53.34 173 SER A O 1
ATOM 1403 N N . HIS A 1 174 ? -5.626 -6.753 -19.636 1.00 51.19 174 HIS A N 1
ATOM 1404 C CA . HIS A 1 174 ? -4.282 -6.169 -19.574 1.00 51.19 174 HIS A CA 1
ATOM 1405 C C . HIS A 1 174 ? -3.610 -6.376 -18.189 1.00 51.19 174 HIS A C 1
ATOM 1407 O O . HIS A 1 174 ? -2.803 -5.578 -17.759 1.00 51.19 174 HIS A O 1
ATOM 1413 N N . ASN A 1 175 ? -3.969 -7.386 -17.399 1.00 52.44 175 ASN A N 1
ATOM 1414 C CA . ASN A 1 175 ? -3.310 -7.716 -16.139 1.00 52.44 175 ASN A CA 1
ATOM 1415 C C . ASN A 1 175 ? -2.545 -9.039 -16.233 1.00 52.44 175 ASN A C 1
ATOM 1417 O O . ASN A 1 175 ? -1.852 -9.391 -15.283 1.00 52.44 175 ASN A O 1
ATOM 1421 N N . GLN A 1 176 ? -2.629 -9.769 -17.353 1.00 55.91 176 GLN A N 1
ATOM 1422 C CA . GLN A 1 176 ? -1.912 -11.035 -17.503 1.00 55.91 176 GLN A CA 1
ATOM 1423 C C . GLN A 1 176 ? -0.390 -10.854 -17.427 1.00 55.91 176 GLN A C 1
ATOM 1425 O O . GLN A 1 176 ? 0.269 -11.645 -16.760 1.00 55.91 176 GLN A O 1
ATOM 1430 N N . TYR A 1 177 ? 0.147 -9.769 -17.996 1.00 53.38 177 TYR A N 1
ATOM 1431 C CA . TYR A 1 177 ? 1.567 -9.417 -17.868 1.00 53.38 177 TYR A CA 1
ATOM 1432 C C . TYR A 1 177 ? 1.964 -9.062 -16.430 1.00 53.38 177 TYR A C 1
ATOM 1434 O O . TYR A 1 177 ? 3.096 -9.284 -16.027 1.00 53.38 177 TYR A O 1
ATOM 1442 N N . LEU A 1 178 ? 1.030 -8.572 -15.608 1.00 54.16 178 LEU A N 1
ATOM 1443 C CA . LEU A 1 178 ? 1.301 -8.253 -14.204 1.00 54.16 178 LEU A CA 1
ATOM 1444 C C . LEU A 1 178 ? 1.455 -9.503 -13.330 1.00 54.16 178 LEU A C 1
ATOM 1446 O O . LEU A 1 178 ? 1.958 -9.388 -12.214 1.00 54.16 178 LEU A O 1
ATOM 1450 N N . LYS A 1 179 ? 1.063 -10.689 -13.820 1.00 61.31 179 LYS A N 1
ATOM 1451 C CA . LYS A 1 179 ? 1.231 -11.958 -13.100 1.00 61.31 179 LYS A CA 1
ATOM 1452 C C . LYS A 1 179 ? 2.688 -12.193 -12.697 1.00 61.31 179 LYS A C 1
ATOM 1454 O O . LYS A 1 179 ? 2.930 -12.628 -11.575 1.00 61.31 179 LYS A O 1
ATOM 1459 N N . ASP A 1 180 ? 3.622 -11.833 -13.573 1.00 56.09 180 ASP A N 1
ATOM 1460 C CA . ASP A 1 180 ? 5.062 -12.040 -13.377 1.00 56.09 180 ASP A CA 1
ATOM 1461 C C . ASP A 1 180 ? 5.696 -10.990 -12.447 1.00 56.09 180 ASP A C 1
ATOM 1463 O O . ASP A 1 180 ? 6.819 -11.158 -11.969 1.00 56.09 180 ASP A O 1
ATOM 1467 N N . PHE A 1 181 ? 4.960 -9.916 -12.142 1.00 56.94 181 PHE A N 1
ATOM 1468 C CA . PHE A 1 181 ? 5.374 -8.854 -11.223 1.00 56.94 181 PHE A CA 1
ATOM 1469 C C . PHE A 1 181 ? 4.735 -8.975 -9.836 1.00 56.94 181 PHE A C 1
ATOM 1471 O O . PHE A 1 181 ? 5.095 -8.221 -8.928 1.00 56.94 181 PHE A O 1
ATOM 1478 N N . LEU A 1 182 ? 3.788 -9.898 -9.650 1.00 65.44 182 LEU A N 1
ATOM 1479 C CA . LEU A 1 182 ? 3.177 -10.120 -8.347 1.00 65.44 182 LEU A CA 1
ATOM 1480 C C . LEU A 1 182 ? 4.133 -10.859 -7.410 1.00 65.44 182 LEU A C 1
ATOM 1482 O O . LEU A 1 182 ? 4.762 -11.839 -7.814 1.00 65.44 182 LEU A O 1
ATOM 1486 N N . PRO A 1 183 ? 4.168 -10.484 -6.120 1.00 67.50 183 PRO A N 1
ATOM 1487 C CA . PRO A 1 183 ? 4.776 -11.335 -5.112 1.00 67.50 183 PRO A CA 1
ATOM 1488 C C . PRO A 1 183 ? 4.106 -12.713 -5.128 1.00 67.50 183 PRO A C 1
ATOM 1490 O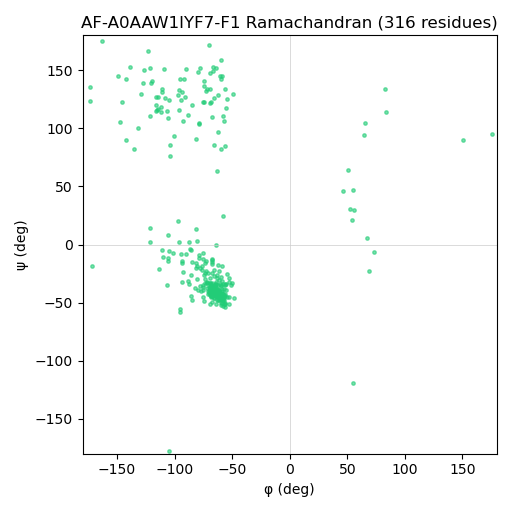 O . PRO A 1 183 ? 2.875 -12.794 -5.107 1.00 67.50 183 PRO A O 1
ATOM 1493 N N . ALA A 1 184 ? 4.892 -13.794 -5.094 1.00 72.38 184 ALA A N 1
ATOM 1494 C CA . ALA A 1 184 ? 4.374 -15.164 -4.964 1.00 72.38 184 ALA A CA 1
ATOM 1495 C C . ALA A 1 184 ? 3.387 -15.290 -3.785 1.00 72.38 184 ALA A C 1
ATOM 1497 O O . ALA A 1 184 ? 2.340 -15.931 -3.889 1.00 72.38 184 ALA A O 1
ATOM 1498 N N . THR A 1 185 ? 3.656 -14.534 -2.717 1.00 76.88 185 THR A N 1
ATOM 1499 C CA . THR A 1 185 ? 2.803 -14.386 -1.538 1.00 76.88 185 THR A CA 1
ATOM 1500 C C . THR A 1 185 ? 1.363 -13.985 -1.872 1.00 76.88 185 THR A C 1
ATOM 1502 O O . THR A 1 185 ? 0.444 -14.408 -1.182 1.00 76.88 185 THR A O 1
ATOM 1505 N N . ALA A 1 186 ? 1.106 -13.207 -2.929 1.00 83.06 186 ALA A N 1
ATOM 1506 C CA . ALA A 1 186 ? -0.257 -12.819 -3.294 1.00 83.06 186 ALA A CA 1
ATOM 1507 C C . ALA A 1 186 ? -1.116 -14.030 -3.701 1.00 83.06 186 ALA A C 1
ATOM 1509 O O . ALA A 1 186 ? -2.270 -14.137 -3.282 1.00 83.06 186 ALA A O 1
ATOM 1510 N N . PHE A 1 187 ? -0.546 -14.959 -4.476 1.00 84.38 187 PHE A N 1
ATOM 1511 C CA . PHE A 1 187 ? -1.218 -16.205 -4.853 1.00 84.38 187 PHE A CA 1
ATOM 1512 C C . PHE A 1 187 ? -1.351 -17.156 -3.666 1.00 84.38 187 PHE A C 1
ATOM 1514 O O . PHE A 1 187 ? -2.405 -17.764 -3.499 1.00 84.38 187 PHE A O 1
ATOM 1521 N N . GLU A 1 188 ? -0.321 -17.247 -2.822 1.00 85.31 188 GLU A N 1
ATOM 1522 C CA . GLU A 1 188 ? -0.369 -18.037 -1.587 1.00 85.31 188 GLU A CA 1
ATOM 1523 C C . GLU A 1 188 ? -1.521 -17.579 -0.692 1.00 85.31 188 GLU A C 1
ATOM 1525 O O . GLU A 1 188 ? -2.365 -18.393 -0.331 1.00 85.31 188 GLU A O 1
ATOM 1530 N N . LEU A 1 189 ? -1.624 -16.273 -0.418 1.00 88.00 189 LEU A N 1
ATOM 1531 C CA . LEU A 1 189 ? -2.714 -15.68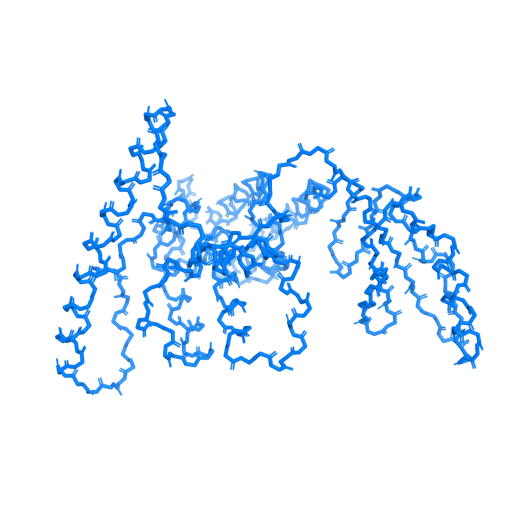9 0.367 1.00 88.00 189 LEU A CA 1
ATOM 1532 C C . LEU A 1 189 ? -4.083 -15.968 -0.261 1.00 88.00 189 LEU A C 1
ATOM 1534 O O . LEU A 1 189 ? -5.026 -16.309 0.450 1.00 88.00 189 LEU A O 1
ATOM 1538 N N . TYR A 1 190 ? -4.198 -15.854 -1.586 1.00 90.25 190 TYR A N 1
ATOM 1539 C CA . TYR A 1 190 ? -5.450 -16.119 -2.294 1.00 90.25 190 TYR A CA 1
ATOM 1540 C C . TYR A 1 190 ? -5.894 -17.578 -2.190 1.00 90.25 190 TYR A C 1
ATOM 1542 O O . TYR A 1 190 ? -7.073 -17.851 -1.964 1.00 90.25 190 TYR A O 1
ATOM 1550 N N . ASN A 1 191 ? -4.952 -18.516 -2.277 1.00 88.75 191 ASN A N 1
ATOM 1551 C CA . ASN A 1 191 ? -5.224 -19.942 -2.113 1.00 88.75 191 ASN A CA 1
ATOM 1552 C C . ASN A 1 191 ? -5.643 -20.307 -0.680 1.00 88.75 191 ASN A C 1
ATOM 1554 O O . ASN A 1 191 ? -6.162 -21.398 -0.459 1.00 88.75 191 ASN A O 1
ATOM 1558 N N . LEU A 1 192 ? -5.427 -19.418 0.300 1.00 89.06 192 LEU A N 1
ATOM 1559 C CA . LEU A 1 192 ? -5.910 -19.632 1.661 1.00 89.06 192 LEU A CA 1
ATOM 1560 C C . LEU A 1 192 ? -7.384 -19.264 1.848 1.00 89.06 192 LEU A C 1
ATOM 1562 O O . LEU A 1 192 ? -7.976 -19.733 2.826 1.00 89.06 192 LEU A O 1
ATOM 1566 N N . VAL A 1 193 ? -7.941 -18.442 0.951 1.00 89.25 193 VAL A N 1
ATOM 1567 C CA . VAL A 1 193 ? -9.353 -18.045 0.959 1.00 89.25 193 VAL A CA 1
ATOM 1568 C C . VAL A 1 193 ? -10.218 -19.258 0.586 1.00 89.25 193 VAL A C 1
ATOM 1570 O O . VAL A 1 193 ? -9.899 -19.932 -0.396 1.00 89.25 193 VAL A O 1
ATOM 1573 N N . PRO A 1 194 ? -11.309 -19.543 1.320 1.00 88.94 194 PRO A N 1
ATOM 1574 C CA . PRO A 1 194 ? -12.151 -20.699 1.041 1.00 88.94 194 PRO A CA 1
ATOM 1575 C C . PRO A 1 194 ? -12.762 -20.662 -0.366 1.00 88.94 194 PRO A C 1
ATOM 1577 O O . PRO A 1 194 ? -13.109 -19.606 -0.904 1.00 88.94 194 PRO A O 1
ATOM 1580 N N . HIS A 1 195 ? -12.905 -21.838 -0.977 1.00 82.62 195 HIS A N 1
ATOM 1581 C CA . HIS A 1 195 ? -13.305 -21.965 -2.382 1.00 82.62 195 HIS A CA 1
ATOM 1582 C C . HIS A 1 195 ? -14.710 -21.430 -2.675 1.00 82.62 195 HIS A C 1
ATOM 1584 O O . HIS A 1 195 ? -14.958 -20.935 -3.773 1.00 82.62 195 HIS A O 1
ATOM 1590 N N . ASN A 1 196 ? -15.619 -21.468 -1.700 1.00 82.00 196 ASN A N 1
ATOM 1591 C CA . ASN A 1 196 ? -16.959 -20.897 -1.832 1.00 82.00 196 ASN A CA 1
ATOM 1592 C C . ASN A 1 196 ? -16.942 -19.375 -2.072 1.00 82.00 196 ASN A C 1
ATOM 1594 O O . ASN A 1 196 ? -17.936 -18.856 -2.569 1.00 82.00 196 ASN A O 1
ATOM 1598 N N . PHE A 1 197 ? -15.841 -18.665 -1.789 1.00 84.94 197 PHE A N 1
ATOM 1599 C CA . PHE A 1 197 ? -15.699 -17.245 -2.128 1.00 84.94 197 PHE A CA 1
ATOM 1600 C C . PHE A 1 197 ? -15.294 -17.011 -3.587 1.00 84.94 197 PHE A C 1
ATOM 1602 O O . PHE A 1 197 ? -15.432 -15.898 -4.084 1.00 84.94 197 PHE A O 1
ATOM 1609 N N . TYR A 1 198 ? -14.804 -18.030 -4.300 1.00 85.81 198 TYR A N 1
ATOM 1610 C CA . TYR A 1 198 ? -14.349 -17.870 -5.687 1.00 85.81 198 TYR A CA 1
ATOM 1611 C C . TYR A 1 198 ? -15.504 -17.705 -6.676 1.00 85.81 198 TYR A C 1
ATOM 1613 O O . TYR A 1 198 ? -15.270 -17.275 -7.800 1.00 85.81 198 TYR A O 1
ATOM 1621 N N . LYS A 1 199 ? -16.729 -18.046 -6.259 1.00 84.81 199 LYS A N 1
ATOM 1622 C CA . LYS A 1 199 ? -17.949 -17.898 -7.064 1.00 84.81 199 LYS A CA 1
ATOM 1623 C C . LYS A 1 199 ? -18.449 -16.454 -7.157 1.00 84.81 199 LYS A C 1
ATOM 1625 O O . LYS A 1 199 ? -19.228 -16.160 -8.054 1.00 84.81 199 LYS A O 1
ATOM 1630 N N . TYR A 1 200 ? -18.064 -15.605 -6.204 1.00 86.44 200 TYR A N 1
ATOM 1631 C CA . TYR A 1 200 ? -18.493 -14.211 -6.171 1.00 86.44 200 TYR A CA 1
ATOM 1632 C C . TYR A 1 200 ? -17.847 -13.438 -7.311 1.00 86.44 200 TYR A C 1
ATOM 1634 O O . TYR A 1 200 ? -16.707 -13.722 -7.684 1.00 86.44 200 TYR A O 1
ATOM 1642 N N . ASP A 1 201 ? -18.558 -12.446 -7.838 1.00 89.06 201 ASP A N 1
ATOM 1643 C CA . ASP A 1 201 ? -17.957 -11.532 -8.800 1.00 89.06 201 ASP A CA 1
ATOM 1644 C C . ASP A 1 201 ? -16.916 -10.613 -8.130 1.00 89.06 201 ASP A C 1
ATOM 1646 O O . ASP A 1 201 ? -16.772 -10.554 -6.904 1.00 89.06 201 ASP A O 1
ATOM 1650 N N . PHE A 1 202 ? -16.168 -9.852 -8.934 1.00 88.38 202 PHE A N 1
ATOM 1651 C CA . PHE A 1 202 ? -15.106 -8.992 -8.410 1.00 88.38 202 PHE A CA 1
ATOM 1652 C C . PHE A 1 202 ? -15.595 -7.933 -7.407 1.00 88.38 202 PHE A C 1
ATOM 1654 O O . PHE A 1 202 ? -14.862 -7.594 -6.472 1.00 88.38 202 PHE A O 1
ATOM 1661 N N . ASN A 1 203 ? -16.794 -7.379 -7.591 1.00 88.38 203 ASN A N 1
ATOM 1662 C CA . ASN A 1 203 ? -17.335 -6.350 -6.708 1.00 88.38 203 ASN A CA 1
ATOM 1663 C C . ASN A 1 203 ? -17.811 -6.957 -5.389 1.00 88.38 203 ASN A C 1
ATOM 1665 O O . ASN A 1 203 ? -17.464 -6.434 -4.328 1.00 88.38 203 ASN A O 1
ATOM 1669 N N . GLU A 1 204 ? -18.530 -8.074 -5.451 1.00 89.62 204 GLU A N 1
ATOM 1670 C CA . GLU A 1 204 ? -18.959 -8.846 -4.286 1.00 89.62 204 GLU A CA 1
ATOM 1671 C C . GLU A 1 204 ? -17.749 -9.317 -3.473 1.00 89.62 204 GLU A C 1
ATOM 1673 O O . GLU A 1 204 ? -17.626 -9.007 -2.285 1.00 89.62 204 GLU A O 1
ATOM 1678 N N . PHE A 1 205 ? -16.783 -9.963 -4.132 1.00 91.12 205 PHE A N 1
ATOM 1679 C CA . PHE A 1 205 ? -15.549 -10.434 -3.511 1.00 91.12 205 PHE A CA 1
ATOM 1680 C C . PHE A 1 205 ? -14.781 -9.289 -2.840 1.00 91.12 205 PHE A C 1
ATOM 1682 O O . PHE A 1 205 ? -14.321 -9.406 -1.702 1.00 91.12 205 PHE A O 1
ATOM 1689 N N . LYS A 1 206 ? -14.674 -8.135 -3.513 1.00 91.00 206 LYS A N 1
ATOM 1690 C CA . LYS A 1 206 ? -14.031 -6.934 -2.964 1.00 91.00 206 LYS A CA 1
ATOM 1691 C C . LYS A 1 206 ? -14.703 -6.457 -1.677 1.00 91.00 206 LYS A C 1
ATOM 1693 O O . LYS A 1 206 ? -13.983 -6.039 -0.768 1.00 91.00 206 LYS A O 1
ATOM 1698 N N . VAL A 1 207 ? -16.035 -6.459 -1.610 1.00 91.12 207 VAL A N 1
ATOM 1699 C CA . VAL A 1 207 ? -16.785 -6.051 -0.410 1.00 91.12 207 VAL A CA 1
ATOM 1700 C C . VAL A 1 207 ? -16.549 -7.052 0.714 1.00 91.12 207 VAL A C 1
ATOM 1702 O O . VAL A 1 207 ? -16.138 -6.658 1.801 1.00 91.12 207 VAL A O 1
ATOM 1705 N N . ILE A 1 208 ? -16.700 -8.342 0.431 1.00 91.06 208 ILE A N 1
ATOM 1706 C CA . ILE A 1 208 ? -16.553 -9.410 1.421 1.00 91.06 208 ILE A CA 1
ATOM 1707 C C . ILE A 1 208 ? -15.150 -9.410 2.043 1.00 91.06 208 ILE A C 1
ATOM 1709 O O . ILE A 1 208 ? -15.006 -9.363 3.264 1.00 91.06 208 ILE A O 1
ATOM 1713 N N . ILE A 1 209 ? -14.099 -9.390 1.218 1.00 93.38 209 ILE A N 1
ATOM 1714 C CA . ILE A 1 209 ? -12.717 -9.364 1.716 1.00 93.38 209 ILE A CA 1
ATOM 1715 C C . ILE A 1 209 ? -12.423 -8.072 2.480 1.00 93.38 209 ILE A C 1
ATOM 1717 O O . ILE A 1 209 ? -11.686 -8.099 3.465 1.00 93.38 209 ILE A O 1
ATOM 1721 N N . LYS A 1 210 ? -13.004 -6.938 2.069 1.00 93.12 210 LYS A N 1
ATOM 1722 C CA . LYS A 1 210 ? -12.869 -5.685 2.819 1.00 93.12 210 LYS A CA 1
ATOM 1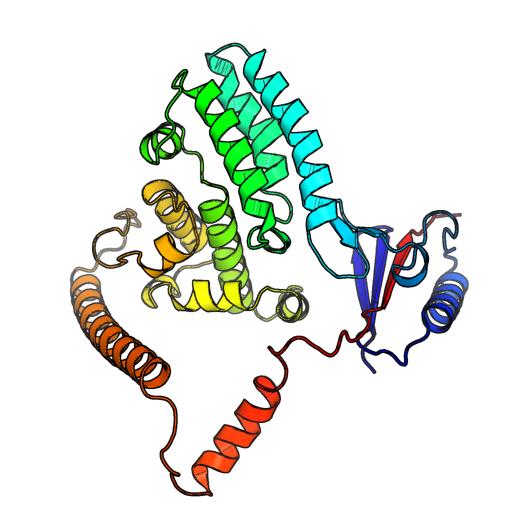723 C C . LYS A 1 210 ? -13.416 -5.844 4.241 1.00 93.12 210 LYS A C 1
ATOM 1725 O O . LYS A 1 210 ? -12.722 -5.470 5.184 1.00 93.12 210 LYS A O 1
ATOM 1730 N N . GLU A 1 211 ? -14.604 -6.422 4.391 1.00 91.44 211 GLU A N 1
ATOM 1731 C CA . GLU A 1 211 ? -15.221 -6.647 5.701 1.00 91.44 211 GLU A CA 1
ATOM 1732 C C . GLU A 1 211 ? -14.422 -7.635 6.558 1.00 91.44 211 GLU A C 1
ATOM 1734 O O . GLU A 1 211 ? -14.183 -7.362 7.731 1.00 91.44 211 GLU A O 1
ATOM 1739 N N . VAL A 1 212 ? -13.917 -8.731 5.978 1.00 92.75 212 VAL A N 1
ATOM 1740 C CA . VAL A 1 212 ? -13.035 -9.684 6.683 1.00 92.75 212 VAL A CA 1
ATOM 1741 C C . VAL A 1 212 ? -11.767 -8.993 7.194 1.00 92.75 212 VAL A C 1
ATOM 1743 O O . VAL A 1 212 ? -11.395 -9.127 8.359 1.00 92.75 212 VAL A O 1
ATOM 1746 N N . CYS A 1 213 ? -11.102 -8.214 6.342 1.00 94.38 213 CYS A N 1
ATOM 1747 C CA . CYS A 1 213 ? -9.879 -7.501 6.701 1.00 94.38 213 CYS A CA 1
ATOM 1748 C C . CYS A 1 213 ? -10.111 -6.434 7.785 1.00 94.38 213 CYS A C 1
ATOM 1750 O O . CYS A 1 213 ? -9.261 -6.259 8.660 1.00 94.38 213 CYS A O 1
ATOM 1752 N N . LEU A 1 214 ? -11.255 -5.745 7.766 1.00 93.00 214 LEU A N 1
ATOM 1753 C CA . LEU A 1 214 ? -11.635 -4.794 8.813 1.00 93.00 214 LEU A CA 1
ATOM 1754 C C . LEU A 1 214 ? -11.951 -5.511 10.129 1.00 93.00 214 LEU A C 1
ATOM 1756 O O . LEU A 1 214 ? -11.371 -5.182 11.167 1.00 93.00 214 LEU A O 1
ATOM 1760 N N . SER A 1 215 ? -12.819 -6.522 10.085 1.00 90.62 215 SER A N 1
ATOM 1761 C CA . SER A 1 215 ? -13.296 -7.235 11.271 1.00 90.62 215 SER A CA 1
ATOM 1762 C C . SER A 1 215 ? -12.186 -8.012 11.976 1.00 90.62 215 SER A C 1
ATOM 1764 O O . SER A 1 215 ? -12.158 -8.055 13.208 1.00 90.62 215 SER A O 1
ATOM 1766 N N . ALA A 1 216 ? -11.232 -8.577 11.234 1.00 91.75 216 ALA A N 1
ATOM 1767 C CA . ALA A 1 216 ? -10.098 -9.298 11.797 1.00 91.75 216 ALA A CA 1
ATOM 1768 C C . ALA A 1 216 ? -8.963 -8.359 12.236 1.00 91.75 216 ALA A C 1
ATOM 1770 O O . ALA A 1 216 ? -8.372 -8.590 13.294 1.00 91.75 216 ALA A O 1
ATOM 1771 N N . SER A 1 217 ? -8.703 -7.280 11.480 1.00 93.94 217 SER A N 1
ATOM 1772 C CA . SER A 1 217 ? -7.605 -6.327 11.718 1.00 93.94 217 SER A CA 1
ATOM 1773 C C . SER A 1 217 ? -6.251 -7.034 11.909 1.00 93.94 217 SER A C 1
ATOM 1775 O O . SER A 1 217 ? -5.658 -7.009 12.988 1.00 93.94 217 SER A O 1
ATOM 1777 N N . PHE A 1 218 ? -5.770 -7.709 10.864 1.00 95.19 218 PHE A N 1
ATOM 1778 C CA . PHE A 1 218 ? -4.525 -8.490 10.867 1.00 95.19 218 PHE A CA 1
ATOM 1779 C C . PHE A 1 218 ? -3.301 -7.606 11.134 1.00 95.19 218 PHE A C 1
ATOM 1781 O O . PHE A 1 218 ? -3.127 -6.591 10.468 1.00 95.19 218 PHE A O 1
ATOM 1788 N N . TYR A 1 219 ? -2.436 -7.955 12.086 1.00 94.19 219 TYR A N 1
ATOM 1789 C CA . TYR A 1 219 ? -1.224 -7.171 12.384 1.00 94.19 219 TYR A CA 1
ATOM 1790 C C . TYR A 1 219 ? 0.008 -7.682 11.642 1.00 94.19 219 TYR A C 1
ATOM 1792 O O . TYR A 1 219 ? 1.043 -7.036 11.678 1.00 94.19 219 TYR A O 1
ATOM 1800 N N . ASN A 1 220 ? -0.104 -8.830 10.983 1.00 92.00 220 ASN A N 1
ATOM 1801 C CA . ASN A 1 220 ? 0.930 -9.449 10.169 1.00 92.00 220 ASN A CA 1
ATOM 1802 C C . ASN A 1 220 ? 0.269 -10.508 9.262 1.00 92.00 220 ASN A C 1
ATOM 1804 O O . ASN A 1 220 ? -0.930 -10.777 9.372 1.00 92.00 220 ASN A O 1
ATOM 1808 N N . ILE A 1 221 ? 1.044 -11.120 8.368 1.00 89.69 221 ILE A N 1
ATOM 1809 C CA . ILE A 1 221 ? 0.547 -12.174 7.470 1.00 89.69 221 ILE A CA 1
ATOM 1810 C C . ILE A 1 221 ? 0.210 -13.473 8.221 1.00 89.69 221 ILE A C 1
ATOM 1812 O O . ILE A 1 221 ? -0.737 -14.162 7.847 1.00 89.69 221 ILE A O 1
ATOM 1816 N N . GLN A 1 222 ? 0.931 -13.801 9.295 1.00 90.12 222 GLN A N 1
ATOM 1817 C CA . GLN A 1 222 ? 0.674 -15.015 10.080 1.00 90.12 222 GLN A CA 1
ATOM 1818 C C . GLN A 1 222 ? -0.704 -14.982 10.750 1.00 90.12 222 GLN A C 1
ATOM 1820 O O . GLN A 1 222 ? -1.387 -16.002 10.775 1.00 90.12 222 GLN A O 1
ATOM 1825 N N . ASP A 1 223 ? -1.167 -13.807 11.188 1.00 92.44 223 ASP A N 1
ATOM 1826 C CA . ASP A 1 223 ? -2.525 -13.620 11.705 1.00 92.44 223 ASP A CA 1
ATOM 1827 C C . ASP A 1 223 ? -3.588 -14.025 10.667 1.00 92.44 223 ASP A C 1
ATOM 1829 O O . ASP A 1 223 ? -4.652 -14.520 11.036 1.00 92.44 223 ASP A O 1
ATOM 1833 N N . PHE A 1 224 ? -3.318 -13.803 9.376 1.00 93.25 224 PHE A N 1
ATOM 1834 C CA . PHE A 1 224 ? -4.209 -14.195 8.283 1.00 93.25 224 PHE A CA 1
ATOM 1835 C C . PHE A 1 224 ? -4.092 -15.680 7.943 1.00 93.25 224 PHE A C 1
ATOM 1837 O O . PHE A 1 224 ? -5.100 -16.332 7.694 1.00 93.25 224 PHE A O 1
ATOM 1844 N N . ILE A 1 225 ? -2.883 -16.240 7.973 1.00 88.69 225 ILE A N 1
ATOM 1845 C CA . ILE A 1 225 ? -2.673 -17.682 7.771 1.00 88.69 225 ILE A CA 1
ATOM 1846 C C . ILE A 1 225 ? -3.395 -18.489 8.857 1.00 88.69 225 ILE A C 1
ATOM 1848 O O . ILE A 1 225 ? -4.028 -19.499 8.560 1.00 88.69 225 ILE A O 1
ATOM 1852 N N . ALA A 1 226 ? -3.339 -18.018 10.103 1.00 89.19 226 ALA A N 1
ATOM 1853 C CA . ALA A 1 226 ? -4.029 -18.610 11.244 1.00 89.19 226 ALA A CA 1
ATOM 1854 C C . ALA A 1 226 ? -5.515 -18.212 11.339 1.00 89.19 226 ALA A C 1
ATOM 1856 O O . ALA A 1 226 ? -6.186 -18.574 12.309 1.00 89.19 226 ALA A O 1
ATOM 1857 N N . PHE A 1 227 ? -6.037 -17.440 10.380 1.00 90.25 227 PHE A N 1
ATOM 1858 C CA . PHE A 1 227 ? -7.417 -16.979 10.417 1.00 90.25 227 PHE A CA 1
ATOM 1859 C C . PHE A 1 227 ? -8.381 -18.145 10.201 1.00 90.25 227 PHE A C 1
ATOM 1861 O O . PHE A 1 227 ? -8.350 -18.827 9.175 1.00 90.25 227 PHE A O 1
ATOM 1868 N N . ASP A 1 228 ? -9.263 -18.349 11.176 1.00 85.94 228 ASP A N 1
ATOM 1869 C CA . ASP A 1 228 ? -10.338 -19.322 11.069 1.00 85.94 228 ASP A CA 1
ATOM 1870 C C . ASP A 1 228 ? -11.485 -18.758 10.231 1.00 85.94 228 ASP A C 1
ATOM 1872 O O . ASP A 1 228 ? -12.280 -17.927 10.680 1.00 85.94 228 ASP A O 1
ATOM 1876 N N . TRP A 1 229 ? -11.561 -19.253 9.003 1.00 83.81 229 TRP A N 1
ATOM 1877 C CA . TRP A 1 229 ? -12.598 -18.907 8.050 1.00 83.81 229 TRP A CA 1
ATOM 1878 C C . TRP A 1 229 ? -13.950 -19.555 8.345 1.00 83.81 229 TRP A C 1
ATOM 1880 O O . TRP A 1 229 ? -14.899 -19.206 7.673 1.00 83.81 229 TRP A O 1
ATOM 1890 N N . THR A 1 230 ? -14.091 -20.474 9.301 1.00 71.75 230 THR A N 1
ATOM 1891 C CA . THR A 1 230 ? -15.388 -21.137 9.554 1.00 71.75 230 THR A CA 1
ATOM 1892 C C . THR A 1 230 ? -16.270 -20.362 10.532 1.00 71.75 230 THR A C 1
ATOM 1894 O O . THR A 1 230 ? -17.486 -20.319 10.381 1.00 71.75 230 THR A O 1
ATOM 1897 N N . THR A 1 231 ? -15.664 -19.689 11.512 1.00 62.56 231 THR A N 1
ATOM 1898 C CA . THR A 1 231 ? -16.391 -19.033 12.614 1.00 62.56 231 THR A CA 1
ATOM 1899 C C . THR A 1 231 ? -16.463 -17.509 12.503 1.00 62.56 231 THR A C 1
ATOM 1901 O O . THR A 1 231 ? -17.236 -16.874 13.219 1.00 62.56 231 THR A O 1
ATOM 1904 N N . LYS A 1 232 ? -15.654 -16.894 11.628 1.00 62.22 232 LYS A N 1
ATOM 1905 C CA . LYS A 1 232 ? -15.440 -15.433 11.582 1.00 62.22 232 LYS A CA 1
ATOM 1906 C C . LYS A 1 232 ? -15.795 -14.778 10.250 1.00 62.22 232 LYS A C 1
ATOM 1908 O O . LYS A 1 232 ? -15.422 -13.625 10.025 1.00 62.22 232 LYS A O 1
ATOM 1913 N N . ILE A 1 233 ? -16.512 -15.478 9.371 1.00 61.50 233 ILE A N 1
ATOM 1914 C CA . ILE A 1 233 ? -17.070 -14.856 8.167 1.00 61.50 233 ILE A CA 1
ATOM 1915 C C . ILE A 1 233 ? -18.154 -13.884 8.642 1.00 61.50 233 ILE A C 1
ATOM 1917 O O . ILE A 1 233 ? -19.081 -14.312 9.334 1.00 61.50 233 ILE A O 1
ATOM 1921 N N . PRO A 1 234 ? -18.073 -12.585 8.305 1.00 53.88 234 PRO A N 1
ATOM 1922 C CA . PRO A 1 234 ? -19.217 -11.707 8.476 1.00 53.88 234 PRO A CA 1
ATOM 1923 C C . PRO A 1 234 ? -20.385 -12.354 7.734 1.00 53.88 234 PRO A C 1
ATOM 1925 O O . PRO A 1 234 ? -20.231 -12.661 6.556 1.00 53.88 234 PRO A O 1
ATOM 1928 N N . GLN A 1 235 ? -21.519 -12.587 8.399 1.00 49.78 235 GLN A N 1
ATOM 1929 C CA . GLN A 1 235 ? -22.779 -12.915 7.729 1.00 49.78 235 GLN A CA 1
ATOM 1930 C C . GLN A 1 235 ? -23.100 -11.727 6.817 1.00 49.78 235 GLN A C 1
ATOM 1932 O O . GLN A 1 235 ? -23.778 -10.778 7.206 1.00 49.78 235 GLN A O 1
ATOM 1937 N N . VAL A 1 236 ? -22.491 -11.694 5.633 1.00 44.88 236 VAL A N 1
ATOM 1938 C CA . VAL A 1 236 ? -22.819 -10.715 4.620 1.00 44.88 236 VAL A CA 1
ATOM 1939 C C . VAL A 1 236 ? -24.223 -11.117 4.232 1.00 44.88 236 VAL A C 1
ATOM 1941 O O . VAL A 1 236 ? -24.417 -12.188 3.662 1.00 44.88 236 VAL A O 1
ATOM 1944 N N . ASN A 1 237 ? -25.195 -10.282 4.604 1.00 38.00 237 ASN A N 1
ATOM 1945 C CA . ASN A 1 237 ? -26.563 -10.331 4.106 1.00 38.00 237 ASN A CA 1
ATOM 1946 C C . ASN A 1 237 ? -26.539 -10.055 2.592 1.00 38.00 237 ASN A C 1
ATOM 1948 O O . ASN A 1 237 ? -27.047 -9.044 2.118 1.00 38.00 237 ASN A O 1
ATOM 1952 N N . VAL A 1 238 ? -25.900 -10.933 1.822 1.00 43.25 238 VAL A N 1
ATOM 1953 C CA . VAL A 1 238 ? -26.260 -11.160 0.437 1.00 43.25 238 VAL A CA 1
ATOM 1954 C C . VAL A 1 238 ? -27.479 -12.051 0.555 1.00 43.25 238 VAL A C 1
ATOM 1956 O O . VAL A 1 238 ? -27.385 -13.207 0.957 1.00 43.25 238 VAL A O 1
ATOM 1959 N N . SER A 1 239 ? -28.642 -11.457 0.332 1.00 33.88 239 SER A N 1
ATOM 1960 C CA . SER A 1 239 ? -29.932 -12.127 0.284 1.00 33.88 239 SER A CA 1
ATOM 1961 C C . SER A 1 239 ? -29.905 -13.236 -0.769 1.00 33.88 239 SER A C 1
ATOM 1963 O O . SER A 1 239 ? -30.287 -13.022 -1.915 1.00 33.88 239 SER A O 1
ATOM 1965 N N . ILE A 1 240 ? -29.429 -14.418 -0.397 1.00 40.31 240 ILE A N 1
ATOM 1966 C CA . ILE A 1 240 ? -29.563 -15.634 -1.184 1.00 40.31 240 ILE A CA 1
ATOM 1967 C C . ILE A 1 240 ? -30.058 -16.685 -0.202 1.00 40.31 240 ILE A C 1
ATOM 1969 O O . ILE A 1 240 ? -29.310 -17.209 0.622 1.00 40.31 240 ILE A O 1
ATOM 1973 N N . GLN A 1 241 ? -31.368 -16.931 -0.262 1.00 41.56 241 GLN A N 1
ATOM 1974 C CA . GLN A 1 241 ? -31.972 -18.136 0.293 1.00 41.56 241 GLN A CA 1
ATOM 1975 C C . GLN A 1 241 ? -31.170 -19.335 -0.217 1.00 41.56 241 GLN A C 1
ATOM 1977 O O . GLN A 1 241 ? -30.924 -19.399 -1.416 1.00 41.56 241 GLN A O 1
ATOM 1982 N N . ASN A 1 242 ? -30.736 -20.229 0.674 1.00 44.00 242 ASN A N 1
ATOM 1983 C CA . ASN A 1 242 ? -30.709 -21.682 0.460 1.00 44.00 242 ASN A CA 1
ATOM 1984 C C . ASN A 1 242 ? -30.036 -22.354 1.661 1.00 44.00 242 ASN A C 1
ATOM 1986 O O . ASN A 1 242 ? -28.813 -22.498 1.716 1.00 44.00 242 ASN A O 1
ATOM 1990 N N . SER A 1 243 ? -30.858 -22.804 2.608 1.00 43.94 243 SER A N 1
ATOM 1991 C CA . SER A 1 243 ? -30.455 -23.653 3.736 1.00 43.94 243 SER A CA 1
ATOM 1992 C C . SER A 1 243 ? -29.694 -24.908 3.286 1.00 43.94 243 SER A C 1
ATOM 1994 O O . SER A 1 243 ? -28.796 -25.357 3.985 1.00 43.94 243 SER A O 1
ATOM 1996 N N . GLU A 1 244 ? -29.964 -25.416 2.082 1.00 41.38 244 GLU A N 1
ATOM 1997 C CA . GLU A 1 244 ? -29.259 -26.565 1.497 1.00 41.38 244 GLU A CA 1
ATOM 1998 C C . GLU A 1 244 ? -27.815 -26.244 1.069 1.00 41.38 244 GLU A C 1
ATOM 2000 O O . GLU A 1 244 ? -26.925 -27.083 1.201 1.00 41.38 244 GLU A O 1
ATOM 2005 N N . ILE A 1 245 ? -27.540 -25.011 0.621 1.00 48.75 245 ILE A N 1
ATOM 2006 C CA . ILE A 1 245 ? -26.180 -24.576 0.259 1.00 48.75 245 ILE A CA 1
ATOM 2007 C C . ILE A 1 245 ? -25.327 -24.399 1.517 1.00 48.75 245 ILE A C 1
ATOM 2009 O O . ILE A 1 245 ? -24.123 -24.648 1.485 1.00 48.75 245 ILE A O 1
ATOM 2013 N N . GLN A 1 246 ? -25.932 -23.989 2.632 1.00 45.34 246 GLN A N 1
ATOM 2014 C CA . GLN A 1 246 ? -25.221 -23.809 3.893 1.00 45.34 246 GLN A CA 1
ATOM 2015 C C . GLN A 1 246 ? -24.750 -25.152 4.464 1.00 45.34 246 GLN A C 1
ATOM 2017 O O . GLN A 1 246 ? -23.573 -25.285 4.787 1.00 45.34 246 GLN A O 1
ATOM 2022 N N . THR A 1 247 ? -25.604 -26.179 4.443 1.00 46.66 247 THR A N 1
ATOM 2023 C CA . THR A 1 247 ? -25.244 -27.534 4.892 1.00 46.66 247 THR A CA 1
ATOM 2024 C C . THR A 1 247 ? -24.183 -28.191 3.998 1.00 46.66 247 THR A C 1
ATOM 2026 O O . THR A 1 247 ? -23.259 -28.828 4.500 1.00 46.66 247 THR A O 1
ATOM 2029 N N . LEU A 1 248 ? -24.253 -27.997 2.675 1.00 46.47 248 LEU A N 1
ATOM 2030 C CA . LEU A 1 248 ? -23.231 -28.490 1.740 1.00 46.47 248 LEU A CA 1
ATOM 2031 C C . LEU A 1 248 ? -21.887 -27.760 1.889 1.00 46.47 248 LEU A C 1
ATOM 2033 O O . LEU A 1 248 ? -20.835 -28.390 1.781 1.00 46.47 248 LEU A O 1
ATOM 2037 N N . ASN A 1 249 ? -21.902 -26.452 2.165 1.00 45.28 249 ASN A N 1
ATOM 2038 C CA . ASN A 1 249 ? -20.676 -25.694 2.426 1.00 45.28 249 ASN A CA 1
ATOM 2039 C C . ASN A 1 249 ? -20.038 -26.093 3.760 1.00 45.28 249 ASN A C 1
ATOM 2041 O O . ASN A 1 249 ? -18.825 -26.241 3.806 1.00 45.28 249 ASN A O 1
ATOM 2045 N N . GLU A 1 250 ? -20.830 -26.334 4.808 1.00 53.25 250 GLU A N 1
ATOM 2046 C CA . GLU A 1 250 ? -20.321 -26.810 6.101 1.00 53.25 250 GLU A CA 1
ATOM 2047 C C . GLU A 1 250 ? -19.637 -28.180 5.967 1.00 53.25 250 GLU A C 1
ATOM 2049 O O . GLU A 1 250 ? -18.529 -28.371 6.469 1.00 53.25 250 GLU A O 1
ATOM 2054 N N . GLN A 1 251 ? -20.230 -29.105 5.204 1.00 49.28 251 GLN A N 1
ATOM 2055 C CA . GLN A 1 251 ? -19.636 -30.420 4.929 1.00 49.28 251 GLN A CA 1
ATOM 2056 C C . GLN A 1 251 ? -18.367 -30.333 4.065 1.00 49.28 251 GLN A C 1
ATOM 2058 O O . GLN A 1 251 ? -17.400 -31.067 4.295 1.00 49.28 251 GLN A O 1
ATOM 2063 N N . LEU A 1 252 ? -18.342 -29.428 3.080 1.00 45.34 252 LEU A N 1
ATOM 2064 C CA . LEU A 1 252 ? -17.166 -29.204 2.239 1.00 45.34 252 LEU A CA 1
ATOM 2065 C C . LEU A 1 252 ? -16.029 -28.542 3.029 1.00 45.34 252 LEU A C 1
ATOM 2067 O O . LEU A 1 252 ? -14.878 -28.959 2.903 1.00 45.34 252 LEU A O 1
ATOM 2071 N N . ASP A 1 253 ? -16.337 -27.563 3.877 1.00 46.31 253 ASP A N 1
ATOM 2072 C CA . ASP A 1 253 ? -15.359 -26.878 4.722 1.00 46.31 253 ASP A CA 1
ATOM 2073 C C . ASP A 1 253 ? -14.786 -27.815 5.791 1.00 46.31 253 ASP A C 1
ATOM 2075 O O . ASP A 1 253 ? -13.586 -27.765 6.076 1.00 46.31 253 ASP A O 1
ATOM 2079 N N . GLU A 1 254 ? -15.584 -28.734 6.341 1.00 55.94 254 GLU A N 1
ATOM 2080 C CA . GLU A 1 254 ? -15.097 -29.762 7.264 1.00 55.94 254 GLU A CA 1
ATOM 2081 C C . GLU A 1 254 ? -14.143 -30.746 6.560 1.00 55.94 254 GLU A C 1
ATOM 2083 O O . GLU A 1 254 ? -13.057 -31.049 7.072 1.00 55.94 254 GLU A O 1
ATOM 2088 N N . ALA A 1 255 ? -14.478 -31.172 5.337 1.00 45.50 255 ALA A N 1
ATOM 2089 C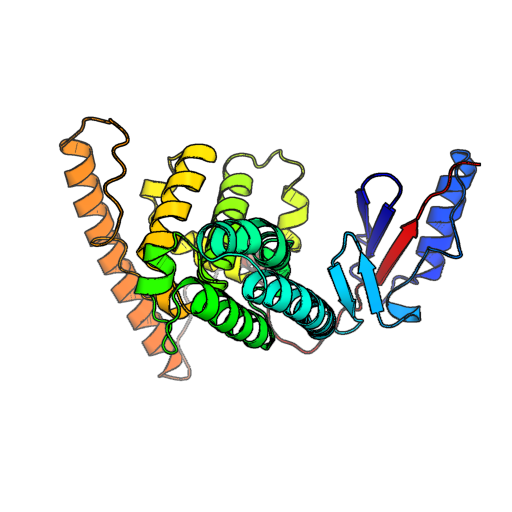 CA . ALA A 1 255 ? -13.621 -32.030 4.521 1.00 45.50 255 ALA A CA 1
ATOM 2090 C C . ALA A 1 255 ? -12.309 -31.330 4.118 1.00 45.50 255 ALA A C 1
ATOM 2092 O O . ALA A 1 255 ? -11.225 -31.905 4.256 1.00 45.50 255 ALA A O 1
ATOM 2093 N N . VAL A 1 256 ? -12.378 -30.068 3.684 1.00 43.94 256 VAL A N 1
ATOM 2094 C CA . VAL A 1 256 ? -11.206 -29.273 3.291 1.00 43.94 256 VAL A CA 1
ATOM 2095 C C . VAL A 1 256 ? -10.326 -28.963 4.499 1.00 43.94 256 VAL A C 1
ATOM 2097 O O . VAL A 1 256 ? -9.109 -29.105 4.405 1.00 43.94 256 VAL A O 1
ATOM 2100 N N . ASN A 1 257 ? -10.891 -28.625 5.660 1.00 48.72 257 ASN A N 1
ATOM 2101 C CA . ASN A 1 257 ? -10.110 -28.391 6.878 1.00 48.72 257 ASN A CA 1
ATOM 2102 C C . ASN A 1 257 ? -9.446 -29.665 7.406 1.00 48.72 257 ASN A C 1
ATOM 2104 O O . ASN A 1 257 ? -8.323 -29.605 7.915 1.00 48.72 257 ASN A O 1
ATOM 2108 N N . LYS A 1 258 ? -10.088 -30.826 7.241 1.00 51.69 258 LYS A N 1
ATOM 2109 C CA . LYS A 1 258 ? -9.477 -32.127 7.533 1.00 51.69 258 LYS A CA 1
ATOM 2110 C C . LYS A 1 258 ? -8.270 -32.372 6.629 1.00 51.69 258 LYS A C 1
ATOM 2112 O O . LYS A 1 258 ? -7.189 -32.651 7.139 1.00 51.69 258 LYS A O 1
ATOM 2117 N N . ILE A 1 259 ? -8.413 -32.152 5.319 1.00 45.03 259 ILE A N 1
ATOM 2118 C CA . ILE A 1 259 ? -7.313 -32.248 4.346 1.00 45.03 259 ILE A CA 1
ATOM 2119 C C . ILE A 1 259 ? -6.199 -31.253 4.694 1.00 45.03 259 ILE A C 1
ATOM 2121 O O . ILE A 1 259 ? -5.033 -31.630 4.755 1.00 45.03 259 ILE A O 1
ATOM 2125 N N . ARG A 1 260 ? -6.535 -30.000 5.004 1.00 43.25 260 ARG A N 1
ATOM 2126 C CA . ARG A 1 260 ? -5.572 -28.942 5.334 1.00 43.25 260 ARG A CA 1
ATOM 2127 C C . ARG A 1 260 ? -4.778 -29.268 6.595 1.00 43.25 260 ARG A C 1
ATOM 2129 O O . ARG A 1 260 ? -3.562 -29.121 6.582 1.00 43.25 260 ARG A O 1
ATOM 2136 N N . LYS A 1 261 ? -5.424 -29.788 7.646 1.00 50.53 261 LYS A N 1
ATOM 2137 C CA . LYS A 1 261 ? -4.741 -30.284 8.855 1.00 50.53 261 LYS A CA 1
ATOM 2138 C C . LYS A 1 261 ? -3.825 -31.464 8.538 1.00 50.53 261 LYS A C 1
ATOM 2140 O O . LYS A 1 261 ? -2.700 -31.492 9.025 1.00 50.53 261 LYS A O 1
ATOM 2145 N N . THR A 1 262 ? -4.256 -32.395 7.685 1.00 43.59 262 THR A N 1
ATOM 2146 C CA . THR A 1 262 ? -3.428 -33.534 7.263 1.00 43.59 262 THR A CA 1
ATOM 2147 C C . THR A 1 262 ? -2.214 -33.090 6.444 1.00 43.59 262 THR A C 1
ATOM 2149 O O . THR A 1 262 ? -1.104 -33.530 6.726 1.00 43.59 262 THR A O 1
ATOM 2152 N N . TYR A 1 263 ? -2.382 -32.193 5.471 1.00 39.53 263 TYR A N 1
ATOM 2153 C CA . TYR A 1 263 ? -1.285 -31.700 4.634 1.00 39.53 263 TYR A CA 1
ATOM 2154 C C . TYR A 1 263 ? -0.346 -30.762 5.390 1.00 39.53 263 TYR A C 1
ATOM 2156 O O . TYR A 1 263 ? 0.862 -30.856 5.205 1.00 39.53 263 TYR A O 1
ATOM 2164 N N . PHE A 1 264 ? -0.861 -29.913 6.281 1.00 41.62 264 PHE A N 1
ATOM 2165 C CA . PHE A 1 264 ? -0.037 -29.039 7.113 1.00 41.62 264 PHE A CA 1
ATOM 2166 C C . PHE A 1 264 ? 0.765 -29.837 8.150 1.00 41.62 264 PHE A C 1
ATOM 2168 O O . PHE A 1 264 ? 1.954 -29.583 8.316 1.00 41.62 264 PHE A O 1
ATOM 2175 N N . ALA A 1 265 ? 0.174 -30.872 8.762 1.00 43.03 265 ALA A N 1
ATOM 2176 C CA . ALA A 1 265 ? 0.896 -31.805 9.631 1.00 43.03 265 ALA A CA 1
ATOM 2177 C C . ALA A 1 265 ? 1.967 -32.597 8.862 1.00 43.03 265 ALA A C 1
ATOM 2179 O O . ALA A 1 265 ? 3.073 -32.785 9.361 1.00 43.03 265 ALA A O 1
ATOM 2180 N N . LYS A 1 266 ? 1.675 -33.006 7.619 1.00 38.72 266 LYS A N 1
ATOM 2181 C CA . LYS A 1 266 ? 2.629 -33.698 6.739 1.00 38.72 266 LYS A CA 1
ATOM 2182 C C . LYS A 1 266 ? 3.756 -32.768 6.274 1.00 38.72 266 LYS A C 1
ATOM 2184 O O . LYS A 1 266 ? 4.907 -33.177 6.221 1.00 38.72 266 LYS A O 1
ATOM 2189 N N . PHE A 1 267 ? 3.456 -31.501 6.001 1.00 35.41 267 PHE A N 1
ATOM 2190 C CA . PHE A 1 267 ? 4.442 -30.473 5.663 1.00 35.41 267 PHE A CA 1
ATOM 2191 C C . PHE A 1 267 ? 5.336 -30.128 6.865 1.00 35.41 267 PHE A C 1
ATOM 2193 O O . PHE A 1 267 ? 6.555 -30.069 6.726 1.00 35.41 267 PHE A O 1
ATOM 2200 N N . GLN A 1 268 ? 4.765 -30.008 8.069 1.00 38.22 268 GLN A N 1
ATOM 2201 C CA . GLN A 1 268 ? 5.535 -29.841 9.305 1.00 38.22 268 GLN A CA 1
ATOM 2202 C C . GLN A 1 268 ? 6.390 -31.073 9.640 1.00 38.22 268 GLN A C 1
ATOM 2204 O O . GLN A 1 268 ? 7.526 -30.894 10.076 1.00 38.22 268 GLN A O 1
ATOM 2209 N N . SER A 1 269 ? 5.910 -32.302 9.389 1.00 40.41 269 SER A N 1
ATOM 2210 C CA . SER A 1 269 ? 6.702 -33.529 9.591 1.00 40.41 269 SER A CA 1
ATOM 2211 C C . SER A 1 269 ? 7.850 -33.662 8.585 1.00 40.41 269 SER A C 1
ATOM 2213 O O . SER A 1 269 ? 8.913 -34.173 8.924 1.00 40.41 269 SER A O 1
ATOM 2215 N N . ILE A 1 270 ? 7.654 -33.181 7.351 1.00 37.62 270 ILE A N 1
ATOM 2216 C CA . ILE A 1 270 ? 8.692 -33.113 6.308 1.00 37.62 270 ILE A CA 1
ATOM 2217 C C . ILE A 1 270 ? 9.763 -32.070 6.665 1.00 37.62 270 ILE A C 1
ATOM 2219 O O . ILE A 1 270 ? 10.942 -32.294 6.411 1.00 37.62 270 ILE A O 1
ATOM 2223 N N . LEU A 1 271 ? 9.376 -30.956 7.293 1.00 34.00 271 LEU A N 1
ATOM 2224 C CA . LEU A 1 271 ? 10.316 -29.933 7.764 1.00 34.00 271 LEU A CA 1
ATOM 2225 C C . LEU A 1 271 ? 11.109 -30.355 9.013 1.00 34.00 271 LEU A C 1
ATOM 2227 O O . LEU A 1 271 ? 12.198 -29.834 9.235 1.00 34.00 271 LEU A O 1
ATOM 2231 N N . THR A 1 272 ? 10.588 -31.280 9.827 1.00 37.81 272 THR A N 1
ATOM 2232 C CA . THR A 1 272 ? 11.245 -31.742 11.068 1.00 37.81 272 THR A CA 1
ATOM 2233 C C . THR A 1 272 ? 12.108 -32.988 10.884 1.00 37.81 272 THR A C 1
ATOM 2235 O O . THR A 1 272 ? 13.142 -33.094 11.538 1.00 37.81 272 THR A O 1
ATOM 2238 N N . ASN A 1 273 ? 11.755 -33.899 9.974 1.00 33.78 273 ASN A N 1
ATOM 2239 C CA . ASN A 1 273 ? 12.555 -35.091 9.689 1.00 33.78 273 ASN A CA 1
ATOM 2240 C C . ASN A 1 273 ? 13.314 -34.913 8.373 1.00 33.78 273 ASN A C 1
ATOM 2242 O O . ASN A 1 273 ? 12.865 -35.315 7.300 1.00 33.78 273 ASN A O 1
ATOM 2246 N N . GLY A 1 274 ? 14.485 -34.286 8.475 1.00 40.53 274 GLY A N 1
ATOM 2247 C CA . GLY A 1 274 ? 15.419 -34.142 7.369 1.00 40.53 274 GLY A CA 1
ATOM 2248 C C . GLY A 1 274 ? 15.788 -35.493 6.744 1.00 40.53 274 GLY A C 1
ATOM 2249 O O . GLY A 1 274 ? 16.452 -36.317 7.366 1.00 40.53 274 GLY A O 1
ATOM 2250 N N . ASN A 1 275 ? 15.429 -35.622 5.466 1.00 35.28 275 ASN A N 1
ATOM 2251 C CA . ASN A 1 275 ? 15.867 -36.591 4.458 1.00 35.28 275 ASN A CA 1
ATOM 2252 C C . ASN A 1 275 ? 15.226 -37.995 4.389 1.00 35.28 275 ASN A C 1
ATOM 2254 O O . ASN A 1 275 ? 15.208 -38.770 5.338 1.00 35.28 275 ASN A O 1
ATOM 2258 N N . LYS A 1 276 ? 14.919 -38.322 3.116 1.00 36.28 276 LYS A N 1
ATOM 2259 C CA . LYS A 1 276 ? 14.603 -39.604 2.446 1.00 36.28 276 LYS A CA 1
ATOM 2260 C C . LYS A 1 276 ? 13.158 -40.121 2.510 1.00 36.28 276 LYS A C 1
ATOM 2262 O O . LYS A 1 276 ? 12.715 -40.602 3.539 1.00 36.2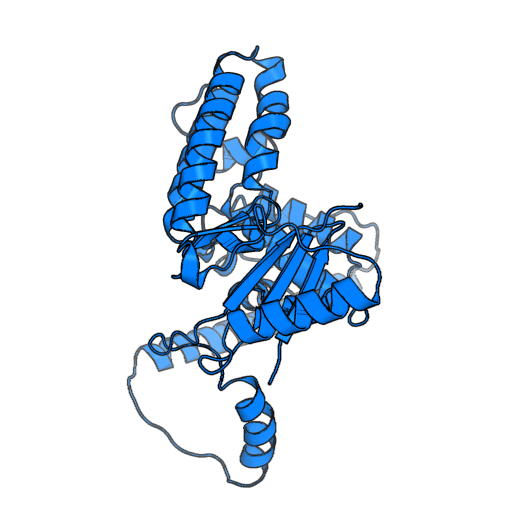8 276 LYS A O 1
ATOM 2267 N N . LEU A 1 277 ? 12.500 -40.165 1.339 1.00 30.09 277 LEU A N 1
ATOM 2268 C CA . LEU A 1 277 ? 12.142 -41.401 0.600 1.00 30.09 277 LEU A CA 1
ATOM 2269 C C . LEU A 1 277 ? 11.541 -41.044 -0.792 1.00 30.09 277 LEU A C 1
ATOM 2271 O O . LEU A 1 277 ? 10.720 -40.138 -0.876 1.00 30.09 277 LEU A O 1
ATOM 2275 N N . LEU A 1 278 ? 12.114 -41.544 -1.904 1.00 26.92 278 LEU A N 1
ATOM 2276 C CA . LEU A 1 278 ? 11.659 -42.690 -2.740 1.00 26.92 278 LEU A CA 1
ATOM 2277 C C . LEU A 1 278 ? 10.295 -42.450 -3.437 1.00 26.92 278 LEU A C 1
ATOM 2279 O O . LEU A 1 278 ? 9.256 -42.478 -2.792 1.00 26.92 278 LEU A O 1
ATOM 2283 N N . MET A 1 279 ? 10.304 -41.970 -4.692 1.00 28.83 279 MET A N 1
ATOM 2284 C CA . MET A 1 279 ? 10.202 -42.720 -5.973 1.00 28.83 279 MET A CA 1
ATOM 2285 C C . MET A 1 279 ? 8.848 -43.431 -6.182 1.00 28.83 279 MET A C 1
ATOM 2287 O O . MET A 1 279 ? 8.600 -44.491 -5.616 1.00 28.83 279 MET A O 1
ATOM 2291 N N . CYS A 1 280 ? 8.013 -42.847 -7.048 1.00 27.69 280 CYS A N 1
ATOM 2292 C CA . CYS A 1 280 ? 6.862 -43.468 -7.712 1.00 27.69 280 CYS A CA 1
ATOM 2293 C C . CYS A 1 280 ? 7.105 -43.361 -9.238 1.00 27.69 280 CYS A C 1
ATOM 2295 O O . CYS A 1 280 ? 7.850 -42.483 -9.669 1.00 27.69 280 CYS A O 1
ATOM 2297 N N . SER A 1 281 ? 6.560 -44.288 -10.024 1.00 31.91 281 SER A N 1
ATOM 2298 C CA . SER A 1 281 ? 7.044 -44.737 -11.344 1.00 31.91 281 SER A CA 1
ATOM 2299 C C . SER A 1 281 ? 7.146 -43.693 -12.475 1.00 31.91 281 SER A C 1
ATOM 2301 O O . SER A 1 281 ? 6.254 -42.868 -12.677 1.00 31.91 281 SER A O 1
ATOM 2303 N N . ASP A 1 282 ? 8.211 -43.848 -13.272 1.00 37.91 282 ASP A N 1
ATOM 2304 C CA . ASP A 1 282 ? 8.820 -42.914 -14.242 1.00 37.91 282 ASP A CA 1
ATOM 2305 C C . 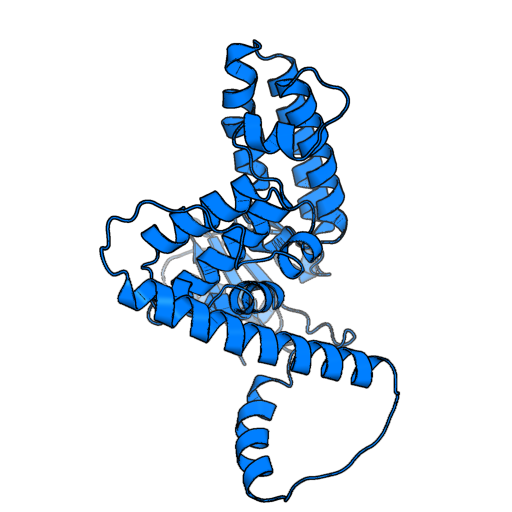ASP A 1 282 ? 7.976 -42.489 -15.468 1.00 37.91 282 ASP A C 1
ATOM 2307 O O . ASP A 1 282 ? 8.455 -41.721 -16.294 1.00 37.91 282 ASP A O 1
ATOM 2311 N N . GLY A 1 283 ? 6.737 -42.963 -15.631 1.00 33.75 283 GLY A N 1
ATOM 2312 C CA . GLY A 1 283 ? 5.898 -42.638 -16.800 1.00 33.75 283 GLY A CA 1
ATOM 2313 C C . GLY A 1 283 ? 4.937 -41.469 -16.567 1.00 33.75 283 GLY A C 1
ATOM 2314 O O . GLY A 1 283 ? 4.958 -40.473 -17.283 1.00 33.75 283 GLY A O 1
ATOM 2315 N N . GLU A 1 284 ? 4.112 -41.564 -15.524 1.00 36.19 284 GLU A N 1
ATOM 2316 C CA . GLU A 1 284 ? 3.053 -40.581 -15.234 1.00 36.19 284 GLU A CA 1
ATOM 2317 C C . GLU A 1 284 ? 3.569 -39.391 -14.412 1.00 36.19 284 GLU A C 1
ATOM 2319 O O . GLU A 1 284 ? 3.075 -38.269 -14.535 1.00 36.19 284 GLU A O 1
ATOM 2324 N N . LEU A 1 285 ? 4.633 -39.600 -13.628 1.00 34.88 285 LEU A N 1
ATOM 2325 C CA . LEU A 1 285 ? 5.341 -38.508 -12.973 1.00 34.88 285 LEU A CA 1
ATOM 2326 C C . LEU A 1 285 ? 6.176 -37.703 -13.962 1.00 34.88 285 LEU A C 1
ATOM 2328 O O . LEU A 1 285 ? 6.294 -36.509 -13.752 1.00 34.88 285 LEU A O 1
ATOM 2332 N N . GLN A 1 286 ? 6.691 -38.274 -15.054 1.00 34.59 286 GLN A N 1
ATOM 2333 C CA . GLN A 1 286 ? 7.505 -37.517 -16.008 1.00 34.59 286 GLN A CA 1
ATOM 2334 C C . GLN A 1 286 ? 6.672 -36.527 -16.832 1.00 34.59 286 GLN A C 1
ATOM 2336 O O . GLN A 1 286 ? 7.147 -35.437 -17.109 1.00 34.59 286 GLN A O 1
ATOM 2341 N N . GLU A 1 287 ? 5.409 -36.825 -17.147 1.00 36.06 287 GLU A N 1
ATOM 2342 C CA . GLU A 1 287 ? 4.543 -35.890 -17.882 1.00 36.06 287 GLU A CA 1
ATOM 2343 C C . GLU A 1 287 ? 3.996 -34.763 -16.983 1.00 36.06 287 GLU A C 1
ATOM 2345 O O . GLU A 1 287 ? 3.905 -33.602 -17.396 1.00 36.06 287 GLU A O 1
ATOM 2350 N N . ILE A 1 288 ? 3.696 -35.081 -15.717 1.00 35.69 288 ILE A N 1
ATOM 2351 C CA . ILE A 1 288 ? 3.278 -34.100 -14.704 1.00 35.69 288 ILE A CA 1
ATOM 2352 C C . ILE A 1 288 ? 4.483 -33.284 -14.219 1.00 35.69 288 ILE A C 1
ATOM 2354 O O . ILE A 1 288 ? 4.369 -32.065 -14.084 1.00 35.69 288 ILE A O 1
ATOM 2358 N N . PHE A 1 289 ? 5.655 -33.905 -14.046 1.00 32.19 289 PHE A N 1
ATOM 2359 C CA . PHE A 1 289 ? 6.904 -33.198 -13.792 1.00 32.19 289 PHE A CA 1
ATOM 2360 C C . PHE A 1 289 ? 7.318 -32.392 -15.012 1.00 32.19 289 PHE A C 1
ATOM 2362 O O . PHE A 1 289 ? 7.625 -31.243 -14.811 1.00 32.19 289 PHE A O 1
ATOM 2369 N N . ASP A 1 290 ? 7.266 -32.833 -16.263 1.00 35.97 290 ASP A N 1
ATOM 2370 C CA . ASP A 1 290 ? 7.703 -31.976 -17.379 1.00 35.97 290 ASP A CA 1
ATOM 2371 C C . ASP A 1 290 ? 6.758 -30.779 -17.613 1.00 35.97 290 ASP A C 1
ATOM 2373 O O . ASP A 1 290 ? 7.218 -29.692 -17.985 1.00 35.97 290 ASP A O 1
ATOM 2377 N N . LYS A 1 291 ? 5.461 -30.911 -17.284 1.00 35.66 291 LYS A N 1
ATOM 2378 C CA . LYS A 1 291 ? 4.510 -29.780 -17.249 1.00 35.66 291 LYS A CA 1
ATOM 2379 C C . LYS A 1 291 ? 4.675 -28.870 -16.026 1.00 35.66 291 LYS A C 1
ATOM 2381 O O . LYS A 1 291 ? 4.513 -27.663 -16.173 1.00 35.66 291 LYS A O 1
ATOM 2386 N N . GLN A 1 292 ? 5.025 -29.388 -14.845 1.00 31.59 292 GLN A N 1
ATOM 2387 C CA . GLN A 1 292 ? 5.220 -28.573 -13.632 1.00 31.59 292 GLN A CA 1
ATOM 2388 C C . GLN A 1 292 ? 6.655 -28.041 -13.468 1.00 31.59 292 GLN A C 1
ATOM 2390 O O . GLN A 1 292 ? 6.847 -26.930 -12.989 1.00 31.59 292 GLN A O 1
ATOM 2395 N N . LYS A 1 293 ? 7.671 -28.762 -13.937 1.00 29.83 293 LYS A N 1
ATOM 2396 C CA . LYS A 1 293 ? 9.112 -28.443 -13.912 1.00 29.83 293 LYS A CA 1
ATOM 2397 C C . LYS A 1 293 ? 9.462 -27.342 -14.908 1.00 29.83 293 LYS A C 1
ATOM 2399 O O . LYS A 1 293 ? 10.417 -26.622 -14.664 1.00 29.83 293 LYS A O 1
ATOM 2404 N N . ARG A 1 294 ? 8.650 -27.118 -15.953 1.00 31.02 294 ARG A N 1
ATOM 2405 C CA . ARG A 1 294 ? 8.722 -25.894 -16.778 1.00 31.02 294 ARG A CA 1
ATOM 2406 C C . ARG A 1 294 ? 8.117 -24.656 -16.113 1.00 31.02 294 ARG A C 1
ATOM 2408 O O . ARG A 1 294 ? 8.423 -23.551 -16.542 1.00 31.02 294 ARG A O 1
ATOM 2415 N N . THR A 1 295 ? 7.276 -24.809 -15.091 1.00 28.66 295 THR A N 1
ATOM 2416 C CA . THR A 1 295 ? 6.540 -23.679 -14.489 1.00 28.66 295 THR A CA 1
ATOM 2417 C C . THR A 1 295 ? 6.966 -23.379 -13.048 1.00 28.66 295 THR A C 1
ATOM 2419 O O . THR A 1 295 ? 6.803 -22.255 -12.589 1.00 28.66 295 THR A O 1
ATOM 2422 N N . MET A 1 296 ? 7.582 -24.335 -12.346 1.00 24.22 296 MET A N 1
ATOM 2423 C CA . MET A 1 296 ? 8.062 -24.188 -10.965 1.00 24.22 296 MET A CA 1
ATOM 2424 C C . MET A 1 296 ? 9.583 -24.031 -10.832 1.00 24.22 296 MET A C 1
ATOM 2426 O O . MET A 1 296 ? 10.060 -23.756 -9.735 1.00 24.22 296 MET A O 1
ATOM 2430 N N . SER A 1 297 ? 10.369 -24.149 -11.908 1.00 26.45 297 SER A N 1
ATOM 2431 C CA . SER A 1 297 ? 11.837 -24.052 -11.824 1.00 26.45 297 SER A CA 1
ATOM 2432 C C . SER A 1 297 ? 12.399 -22.626 -11.780 1.00 26.45 297 SER A C 1
ATOM 2434 O O . SER A 1 297 ? 13.596 -22.463 -11.995 1.00 26.45 297 SER A O 1
ATOM 2436 N N . LEU A 1 298 ? 11.589 -21.590 -11.542 1.00 27.73 298 LEU A N 1
ATOM 2437 C CA . LEU A 1 298 ? 12.074 -20.203 -11.612 1.00 27.73 298 LEU A CA 1
ATOM 2438 C C . LEU A 1 298 ? 11.933 -19.370 -10.340 1.00 27.73 298 LEU A C 1
ATOM 2440 O O . LEU A 1 298 ? 12.357 -18.221 -10.351 1.00 27.73 298 LEU A O 1
ATOM 2444 N N . PHE A 1 299 ? 11.433 -19.910 -9.227 1.00 25.98 299 PHE A N 1
ATOM 2445 C CA . PHE A 1 299 ? 11.294 -19.096 -8.017 1.00 25.98 299 PHE A CA 1
ATOM 2446 C C . PHE A 1 299 ? 11.614 -19.862 -6.733 1.00 25.98 299 PHE A C 1
ATOM 2448 O O . PHE A 1 299 ? 10.740 -20.432 -6.091 1.00 25.98 299 PHE A O 1
ATOM 2455 N N . LEU A 1 300 ? 12.895 -19.813 -6.353 1.00 29.88 300 LEU A N 1
ATOM 2456 C CA . LEU A 1 300 ? 13.406 -19.102 -5.167 1.00 29.88 300 LEU A CA 1
ATOM 2457 C C . LEU A 1 300 ? 14.652 -19.815 -4.628 1.00 29.88 300 LEU A C 1
ATOM 2459 O O . LEU A 1 300 ? 14.582 -20.650 -3.732 1.00 29.88 300 LEU A O 1
ATOM 2463 N N . ASN A 1 301 ? 15.818 -19.416 -5.134 1.00 24.19 301 ASN A N 1
ATOM 2464 C CA . ASN A 1 301 ? 16.975 -19.274 -4.268 1.00 24.19 301 ASN A CA 1
ATOM 2465 C C . ASN A 1 301 ? 17.828 -18.103 -4.750 1.00 24.19 301 ASN A C 1
ATOM 2467 O O . ASN A 1 301 ? 18.222 -18.003 -5.907 1.00 24.19 301 ASN A O 1
ATOM 2471 N N . THR A 1 302 ? 18.030 -17.172 -3.833 1.00 35.31 302 THR A N 1
ATOM 2472 C CA . THR A 1 302 ? 18.861 -15.985 -3.953 1.00 35.31 302 THR A CA 1
ATOM 2473 C C . THR A 1 302 ? 20.300 -16.374 -4.282 1.00 35.31 302 THR A C 1
ATOM 2475 O O . THR A 1 302 ? 20.980 -16.938 -3.427 1.00 35.31 302 THR A O 1
ATOM 2478 N N . SER A 1 303 ? 20.773 -16.076 -5.494 1.00 24.97 303 SER A N 1
ATOM 2479 C CA . SER A 1 303 ? 22.191 -15.751 -5.772 1.00 24.97 303 SER A CA 1
ATOM 2480 C C . SER A 1 303 ? 22.445 -15.259 -7.198 1.00 24.97 303 SER A C 1
ATOM 2482 O O . SER A 1 303 ? 23.429 -14.557 -7.393 1.00 24.97 303 SER A O 1
ATOM 2484 N N . ASP A 1 304 ? 21.549 -15.500 -8.157 1.00 25.02 304 ASP A N 1
ATOM 2485 C CA . ASP A 1 304 ? 21.656 -14.885 -9.482 1.00 25.02 304 ASP A CA 1
ATOM 2486 C C . ASP A 1 304 ? 20.713 -13.689 -9.590 1.00 25.02 304 ASP A C 1
ATOM 2488 O O . ASP A 1 304 ? 19.529 -13.792 -9.913 1.00 25.02 304 ASP A O 1
ATOM 2492 N N . VAL A 1 305 ? 21.264 -12.514 -9.287 1.00 28.25 305 V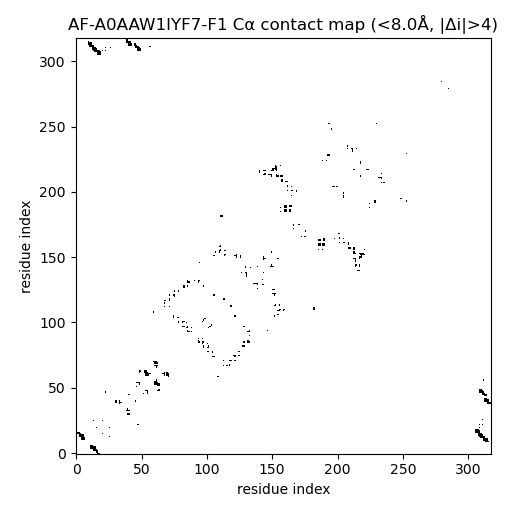AL A N 1
ATOM 2493 C CA . VAL A 1 305 ? 20.692 -11.238 -9.711 1.00 28.25 305 VAL A CA 1
ATOM 2494 C C . VAL A 1 305 ? 20.795 -11.204 -11.235 1.00 28.25 305 VAL A C 1
ATOM 2496 O O . VAL A 1 305 ? 21.756 -10.672 -11.791 1.00 28.25 305 VAL A O 1
ATOM 2499 N N . GLU A 1 306 ? 19.809 -11.771 -11.934 1.00 25.38 306 GLU A N 1
ATOM 2500 C CA . GLU A 1 306 ? 19.539 -11.340 -13.299 1.00 25.38 306 GLU A CA 1
ATOM 2501 C C . GLU A 1 306 ? 19.272 -9.836 -13.225 1.00 25.38 306 GLU A C 1
ATOM 2503 O O . GLU A 1 306 ? 18.265 -9.374 -12.681 1.00 25.38 306 GLU A O 1
ATOM 2508 N N . GLN A 1 307 ? 20.247 -9.056 -13.685 1.00 27.77 307 GLN A N 1
ATOM 2509 C CA . GLN A 1 307 ? 20.158 -7.609 -13.733 1.00 27.77 307 GLN A CA 1
ATOM 2510 C C . GLN A 1 307 ? 19.010 -7.245 -14.668 1.00 27.77 307 GLN A C 1
ATOM 2512 O O . GLN A 1 307 ? 19.169 -7.221 -15.886 1.00 27.77 307 GLN A O 1
ATOM 2517 N N . LYS A 1 308 ? 17.835 -6.975 -14.098 1.00 30.06 308 LYS A N 1
ATOM 2518 C CA . LYS A 1 308 ? 16.756 -6.372 -14.865 1.00 30.06 308 LYS A CA 1
ATOM 2519 C C . LYS A 1 308 ? 17.206 -4.967 -15.261 1.00 30.06 308 LYS A C 1
ATOM 2521 O O . LYS A 1 308 ? 17.645 -4.180 -14.418 1.00 30.06 308 LYS A O 1
ATOM 2526 N N . VAL A 1 309 ? 17.159 -4.659 -16.549 1.00 29.58 309 VAL A N 1
ATOM 2527 C CA . VAL A 1 309 ? 17.450 -3.314 -17.046 1.00 29.58 309 VAL A CA 1
ATOM 2528 C C . VAL A 1 309 ? 16.117 -2.590 -17.123 1.00 29.58 309 VAL A C 1
ATOM 2530 O O . VAL A 1 309 ? 15.291 -2.900 -17.976 1.00 29.58 309 VAL A O 1
ATOM 2533 N N . PHE A 1 310 ? 15.905 -1.662 -16.190 1.00 38.22 310 PHE A N 1
ATOM 2534 C CA . PHE A 1 310 ? 14.785 -0.728 -16.223 1.00 38.22 310 PHE A CA 1
ATOM 2535 C C . PHE A 1 310 ? 15.256 0.574 -16.850 1.00 38.22 310 PHE A C 1
ATOM 2537 O O . PHE A 1 310 ? 16.118 1.262 -16.288 1.00 38.22 310 PHE A O 1
ATOM 2544 N N . ILE A 1 311 ? 14.688 0.898 -18.005 1.00 46.91 311 ILE A N 1
ATOM 2545 C CA . ILE A 1 311 ? 14.909 2.168 -18.694 1.00 46.91 311 ILE A CA 1
ATOM 2546 C C . ILE A 1 311 ? 13.586 2.909 -18.692 1.00 46.91 311 ILE A C 1
ATOM 2548 O O . ILE A 1 311 ? 12.622 2.441 -19.288 1.00 46.91 311 ILE A O 1
ATOM 2552 N N . LEU A 1 312 ? 13.548 4.063 -18.036 1.00 39.75 312 LEU A N 1
ATOM 2553 C CA . LEU A 1 312 ? 12.456 5.009 -18.200 1.00 39.75 312 LEU A CA 1
ATOM 2554 C C . LEU A 1 312 ? 12.808 5.975 -19.309 1.00 39.75 312 LEU A C 1
ATOM 2556 O O . LEU A 1 312 ? 13.850 6.626 -19.257 1.00 39.75 312 LEU A O 1
ATOM 2560 N N . ILE A 1 313 ? 11.909 6.088 -20.268 1.00 38.81 313 ILE A N 1
ATOM 2561 C CA . ILE A 1 313 ? 11.938 7.062 -21.341 1.00 38.81 313 ILE A CA 1
ATOM 2562 C C . ILE A 1 313 ? 10.717 7.952 -21.148 1.00 38.81 313 ILE A C 1
ATOM 2564 O O . ILE A 1 313 ? 9.585 7.484 -21.239 1.00 38.81 313 ILE A O 1
ATOM 2568 N N . ASN A 1 314 ? 10.946 9.229 -20.852 1.00 31.23 314 ASN A N 1
ATOM 2569 C CA . ASN A 1 314 ? 9.877 10.224 -20.788 1.00 31.23 314 ASN A CA 1
ATOM 2570 C C . ASN A 1 314 ? 9.801 10.912 -22.158 1.00 31.23 314 ASN A C 1
ATOM 2572 O O . ASN A 1 314 ? 10.816 11.406 -22.663 1.00 31.23 314 ASN A O 1
ATOM 2576 N N . LYS A 1 315 ? 8.626 10.898 -22.785 1.00 26.42 315 LYS A N 1
ATOM 2577 C CA . LYS A 1 315 ? 8.400 11.573 -24.067 1.00 26.42 315 LYS A CA 1
ATOM 2578 C C . LYS A 1 315 ? 8.230 13.077 -23.868 1.00 26.42 315 LYS A C 1
ATOM 2580 O O . LYS A 1 315 ? 7.722 13.534 -22.849 1.00 26.42 315 LYS A O 1
ATOM 2585 N N . SER A 1 316 ? 8.591 13.852 -24.881 1.00 25.36 316 SER A N 1
ATOM 2586 C CA . SER A 1 316 ? 8.112 15.227 -25.039 1.00 25.36 316 SER A CA 1
ATOM 2587 C C . SER A 1 316 ? 7.534 15.394 -26.437 1.00 25.36 316 SER A C 1
ATOM 2589 O O . SER A 1 316 ? 8.121 14.888 -27.396 1.00 25.36 316 SER A O 1
ATOM 2591 N N . GLU A 1 317 ? 6.409 16.099 -26.550 1.00 25.28 317 GLU A N 1
ATOM 2592 C CA . GLU A 1 317 ? 5.973 16.643 -27.840 1.00 25.28 317 GLU A CA 1
ATOM 2593 C C . GLU A 1 317 ? 6.961 17.737 -28.305 1.00 25.28 317 GLU A C 1
ATOM 2595 O O . GLU A 1 317 ? 7.656 18.303 -27.450 1.00 25.28 317 GLU A O 1
ATOM 2600 N N . PRO A 1 318 ? 7.092 17.966 -29.628 1.00 34.31 318 PRO A N 1
ATOM 2601 C CA . PRO A 1 318 ? 8.003 18.960 -30.197 1.00 34.31 318 PRO A CA 1
ATOM 2602 C C . PRO A 1 318 ? 7.832 20.375 -29.640 1.00 34.31 318 PRO A C 1
ATOM 2604 O O . PRO A 1 318 ? 6.672 20.798 -29.433 1.00 34.31 318 PRO A O 1
#